Protein AF-A0A4U5UXI8-F1 (afdb_monomer_lite)

pLDDT: mean 92.65, std 11.15, range [29.45, 98.94]

Structure (mmCIF, N/CA/C/O backbone):
data_AF-A0A4U5UXI8-F1
#
_entry.id   AF-A0A4U5UXI8-F1
#
loop_
_atom_site.group_PDB
_atom_site.id
_atom_site.type_symbol
_atom_site.label_atom_id
_atom_site.label_alt_id
_atom_site.label_comp_id
_atom_site.label_asym_id
_atom_site.label_entity_id
_atom_site.label_seq_id
_atom_site.pdbx_PDB_ins_code
_atom_site.Cartn_x
_atom_site.Cartn_y
_atom_site.Cartn_z
_atom_site.occupancy
_atom_site.B_iso_or_equiv
_atom_site.auth_seq_id
_atom_site.auth_comp_id
_atom_site.auth_asym_id
_atom_site.auth_atom_id
_atom_site.pdbx_PDB_model_num
ATOM 1 N N . MET A 1 1 ? 13.004 -11.544 -59.944 1.00 38.38 1 MET A N 1
ATOM 2 C CA . MET A 1 1 ? 14.151 -11.926 -59.095 1.00 38.38 1 MET A CA 1
ATOM 3 C C . MET A 1 1 ? 13.594 -12.346 -57.744 1.00 38.38 1 MET A C 1
ATOM 5 O O . MET A 1 1 ? 12.797 -11.582 -57.214 1.00 38.38 1 MET A O 1
ATOM 9 N N . PRO A 1 2 ? 13.901 -13.540 -57.215 1.00 37.53 2 PRO A N 1
ATOM 10 C CA . PRO A 1 2 ? 13.488 -13.890 -55.864 1.00 37.53 2 PRO A CA 1
ATOM 11 C C . PRO A 1 2 ? 14.391 -13.144 -54.873 1.00 37.53 2 PRO A C 1
ATOM 13 O O . PRO A 1 2 ? 15.606 -13.330 -54.873 1.00 37.53 2 PRO A O 1
ATOM 16 N N . HIS A 1 3 ? 13.809 -12.257 -54.067 1.00 34.78 3 HIS A N 1
ATOM 17 C CA . HIS A 1 3 ? 14.506 -11.616 -52.956 1.00 34.78 3 HIS A CA 1
ATOM 18 C C . HIS A 1 3 ? 14.427 -12.550 -51.747 1.00 34.78 3 HIS A C 1
ATOM 20 O O . HIS A 1 3 ? 13.360 -12.734 -51.170 1.00 34.78 3 HIS A O 1
ATOM 26 N N . LEU A 1 4 ? 15.549 -13.176 -51.396 1.00 29.45 4 LEU A N 1
ATOM 27 C CA . LEU A 1 4 ? 15.685 -13.955 -50.170 1.00 29.45 4 LEU A CA 1
ATOM 28 C C . LEU A 1 4 ? 16.010 -12.971 -49.037 1.00 29.45 4 LEU A C 1
ATOM 30 O O . LEU A 1 4 ? 17.111 -12.426 -48.984 1.00 29.45 4 LEU A O 1
ATOM 34 N N . HIS A 1 5 ? 15.025 -12.677 -48.191 1.00 40.84 5 HIS A N 1
ATOM 35 C CA . HIS A 1 5 ? 15.186 -11.810 -47.026 1.00 40.84 5 HIS A CA 1
ATOM 36 C C . HIS A 1 5 ? 15.567 -12.684 -45.823 1.00 40.84 5 HIS A C 1
ATOM 38 O O . HIS A 1 5 ? 14.735 -13.433 -45.317 1.00 40.84 5 HIS A O 1
ATOM 44 N N . PHE A 1 6 ? 16.832 -12.642 -45.400 1.00 39.03 6 PHE A N 1
ATOM 45 C CA . PHE A 1 6 ? 17.273 -13.257 -44.148 1.00 39.03 6 PHE A CA 1
ATOM 46 C C . PHE A 1 6 ? 17.199 -12.209 -43.033 1.00 39.03 6 PHE A C 1
ATOM 48 O O . PHE A 1 6 ? 18.110 -11.400 -42.883 1.00 39.03 6 PHE A O 1
ATOM 55 N N . GLU A 1 7 ? 16.127 -12.220 -42.243 1.00 55.62 7 GLU A N 1
ATOM 56 C CA . GLU A 1 7 ? 16.156 -11.608 -40.911 1.00 55.62 7 GLU A CA 1
ATOM 57 C C . GLU A 1 7 ? 16.810 -12.608 -39.954 1.00 55.62 7 GLU A C 1
ATOM 59 O O . GLU A 1 7 ? 16.262 -13.680 -39.694 1.00 55.62 7 GLU A O 1
ATOM 64 N N . ILE A 1 8 ? 17.997 -12.284 -39.437 1.00 64.44 8 ILE A N 1
ATOM 65 C CA . ILE A 1 8 ? 18.589 -13.042 -38.330 1.00 64.44 8 ILE A CA 1
ATOM 66 C C . ILE A 1 8 ? 17.807 -12.651 -37.076 1.00 64.44 8 ILE A C 1
ATOM 68 O O . ILE A 1 8 ? 18.062 -11.603 -36.486 1.00 64.44 8 ILE A O 1
ATOM 72 N N . LYS A 1 9 ? 16.823 -13.471 -36.701 1.00 81.69 9 LYS A N 1
ATOM 73 C CA . LYS A 1 9 ? 16.065 -13.283 -35.461 1.00 81.69 9 LYS A CA 1
ATOM 74 C C . LYS A 1 9 ? 16.859 -13.828 -34.284 1.00 81.69 9 LYS A C 1
ATOM 76 O O . LYS A 1 9 ? 17.336 -14.958 -34.312 1.00 81.69 9 LYS A O 1
ATOM 81 N N . ILE A 1 10 ? 17.000 -13.008 -33.254 1.00 86.38 10 ILE A N 1
ATOM 82 C CA . ILE A 1 10 ? 17.727 -13.339 -32.034 1.00 86.38 10 ILE A CA 1
ATOM 83 C C . ILE A 1 10 ? 16.800 -14.126 -31.098 1.00 86.38 10 ILE A C 1
ATOM 85 O O . ILE A 1 10 ? 15.674 -13.708 -30.831 1.00 86.38 10 ILE A O 1
ATOM 89 N N . GLU A 1 11 ? 17.277 -15.263 -30.591 1.00 90.50 11 GLU A N 1
ATOM 90 C CA . GLU A 1 11 ? 16.567 -16.096 -29.603 1.00 90.50 11 GLU A CA 1
ATOM 91 C C . GLU A 1 11 ? 17.138 -15.954 -28.184 1.00 90.50 11 GLU A C 1
ATOM 93 O O . GLU A 1 11 ? 16.454 -16.254 -27.207 1.00 90.50 11 GLU A O 1
ATOM 98 N N . SER A 1 12 ? 18.374 -15.465 -28.049 1.00 88.69 12 SER A N 1
ATOM 99 C CA . SER A 1 12 ? 19.037 -15.246 -26.762 1.00 88.69 12 SER A CA 1
ATOM 100 C C . SER A 1 12 ? 20.004 -14.063 -26.812 1.00 88.69 12 SER A C 1
ATOM 102 O O . SER A 1 12 ? 20.501 -13.684 -27.871 1.00 88.69 12 SER A O 1
ATOM 104 N N . LEU A 1 13 ? 20.264 -13.455 -25.653 1.00 89.62 13 LEU A N 1
ATOM 105 C CA . LEU A 1 13 ? 21.128 -12.279 -25.540 1.00 89.62 13 LEU A CA 1
ATOM 106 C C . LEU A 1 13 ? 22.515 -12.661 -25.004 1.00 89.62 13 LEU A C 1
ATOM 108 O O . LEU A 1 13 ? 22.599 -13.442 -24.054 1.00 89.62 13 LEU A O 1
ATOM 112 N N . PRO A 1 14 ? 23.602 -12.094 -25.559 1.00 90.31 14 PRO A N 1
ATOM 113 C CA . PRO A 1 14 ? 24.953 -12.348 -25.071 1.00 90.31 14 PRO A CA 1
ATOM 114 C C . PRO A 1 14 ? 25.166 -11.744 -23.676 1.00 90.31 14 PRO A C 1
ATOM 116 O O . PRO A 1 14 ? 24.704 -10.641 -23.375 1.00 90.31 14 PRO A O 1
ATOM 119 N N . ASN A 1 15 ? 25.912 -12.447 -22.822 1.00 88.62 15 ASN A N 1
ATOM 120 C CA . ASN A 1 15 ? 26.138 -12.061 -21.424 1.00 88.62 15 ASN A CA 1
ATOM 121 C C . ASN A 1 15 ? 26.896 -10.736 -21.262 1.00 88.62 15 ASN A C 1
ATOM 123 O O . ASN A 1 15 ? 26.785 -10.080 -20.221 1.00 88.62 15 ASN A O 1
ATOM 127 N N . GLU A 1 16 ? 27.676 -10.359 -22.267 1.00 91.94 16 GLU A N 1
ATOM 128 C CA . GLU A 1 16 ? 28.496 -9.154 -22.319 1.00 91.94 16 GLU A CA 1
ATOM 129 C C . GLU A 1 16 ? 27.631 -7.892 -22.430 1.00 91.94 16 GLU A C 1
ATOM 131 O O . GLU A 1 16 ? 28.023 -6.839 -21.930 1.00 91.94 16 GLU A O 1
ATOM 136 N N . LEU A 1 17 ? 26.421 -8.001 -22.998 1.00 91.25 17 LEU A N 1
ATOM 137 C CA . LEU A 1 17 ? 25.471 -6.891 -23.128 1.00 91.25 17 LEU A CA 1
ATOM 138 C C . LEU A 1 17 ? 25.197 -6.215 -21.775 1.00 91.25 17 LEU A C 1
ATOM 140 O O . LEU A 1 17 ? 25.197 -4.990 -21.675 1.00 91.25 17 LEU A O 1
ATOM 144 N N . PHE A 1 18 ? 25.031 -7.005 -20.712 1.00 91.81 18 PHE A N 1
ATOM 145 C CA . PHE A 1 18 ? 24.675 -6.528 -19.367 1.00 91.81 18 PHE A CA 1
ATOM 146 C C . PHE A 1 18 ? 25.816 -5.771 -18.653 1.00 91.81 18 PHE A C 1
ATOM 148 O O . PHE A 1 18 ? 25.616 -5.099 -17.632 1.00 91.81 18 PHE A O 1
ATOM 155 N N . GLN A 1 19 ? 27.025 -5.800 -19.225 1.00 90.25 19 GLN A N 1
ATOM 156 C CA . GLN A 1 19 ? 28.166 -5.007 -18.763 1.00 90.25 19 GLN A CA 1
ATOM 157 C C . GLN A 1 19 ? 28.124 -3.564 -19.298 1.00 90.25 19 GLN A C 1
ATOM 159 O O . GLN A 1 19 ? 28.795 -2.679 -18.760 1.00 90.25 19 GLN A O 1
ATOM 164 N N . CYS A 1 20 ? 27.305 -3.275 -20.316 1.00 90.62 20 CYS A N 1
ATOM 165 C CA . CYS A 1 20 ? 27.221 -1.965 -20.959 1.00 90.62 20 CYS A CA 1
ATOM 166 C C . CYS A 1 20 ? 26.435 -0.930 -20.124 1.00 90.62 20 CYS A C 1
ATOM 168 O O . CYS A 1 20 ? 25.377 -0.461 -20.532 1.00 90.62 20 CYS A O 1
ATOM 170 N N . LYS A 1 21 ? 26.977 -0.467 -18.987 1.00 85.12 21 LYS A N 1
ATOM 171 C CA . LYS A 1 21 ? 26.317 0.527 -18.094 1.00 85.12 21 LYS A CA 1
ATOM 172 C C . LYS A 1 21 ? 26.029 1.895 -18.741 1.00 85.12 21 LYS A C 1
ATOM 174 O O . LYS A 1 21 ? 25.272 2.711 -18.212 1.00 85.12 21 LYS A O 1
ATOM 179 N N . LYS A 1 22 ? 26.657 2.175 -19.887 1.00 89.88 22 LYS A N 1
ATOM 180 C CA . LYS A 1 22 ? 26.431 3.390 -20.686 1.00 89.88 22 LYS A CA 1
ATOM 181 C C . LYS A 1 22 ? 25.305 3.242 -21.713 1.00 89.88 22 LYS A C 1
ATOM 183 O O . LYS A 1 22 ? 24.926 4.247 -22.306 1.00 89.88 22 LYS A O 1
ATOM 188 N N . LEU A 1 23 ? 24.785 2.033 -21.929 1.00 91.88 23 LEU A N 1
ATOM 189 C CA . LEU A 1 23 ? 23.692 1.795 -22.865 1.00 91.88 23 LEU A CA 1
ATOM 190 C C . LEU A 1 23 ? 22.454 2.584 -22.416 1.00 91.88 23 LEU A C 1
ATOM 192 O O . LEU A 1 23 ? 22.100 2.560 -21.239 1.00 91.88 23 LEU A O 1
ATOM 196 N N . ARG A 1 24 ? 21.855 3.340 -23.343 1.00 94.00 24 ARG A N 1
ATOM 197 C CA . ARG A 1 24 ? 20.656 4.169 -23.107 1.00 94.00 24 ARG A CA 1
ATOM 198 C C . ARG A 1 24 ? 19.428 3.634 -23.826 1.00 94.00 24 ARG A C 1
ATOM 200 O O . ARG A 1 24 ? 18.335 3.665 -23.275 1.00 94.00 24 ARG A O 1
ATOM 207 N N . THR A 1 25 ? 19.627 3.094 -25.017 1.00 95.88 25 THR A N 1
ATOM 208 C CA . THR A 1 25 ? 18.554 2.592 -25.866 1.00 95.88 25 THR A CA 1
ATOM 209 C C . THR A 1 25 ? 18.954 1.217 -26.365 1.00 95.88 25 THR A C 1
ATOM 211 O O . THR A 1 25 ? 20.078 1.035 -26.836 1.00 95.88 25 THR A O 1
ATOM 214 N N . LEU A 1 26 ? 18.043 0.258 -26.247 1.00 95.62 26 LEU A N 1
ATOM 215 C CA . LEU A 1 26 ? 18.209 -1.107 -26.725 1.00 95.62 26 LEU A CA 1
ATOM 216 C C . LEU A 1 26 ? 16.951 -1.498 -27.498 1.00 95.62 26 LEU A C 1
ATOM 218 O O . LEU A 1 26 ? 15.860 -1.521 -26.935 1.00 95.62 26 LEU A O 1
ATOM 222 N N . ASN A 1 27 ? 17.102 -1.780 -28.791 1.00 94.94 27 ASN A N 1
ATOM 223 C CA . ASN A 1 27 ? 16.003 -2.245 -29.627 1.00 94.94 27 ASN A CA 1
ATOM 224 C C . ASN A 1 27 ? 16.188 -3.730 -29.933 1.00 94.94 27 ASN A C 1
ATOM 226 O O . ASN A 1 27 ? 17.157 -4.119 -30.582 1.00 94.94 27 ASN A O 1
ATOM 230 N N . LEU A 1 28 ? 15.258 -4.534 -29.434 1.00 94.12 28 LEU A N 1
ATOM 231 C CA . LEU A 1 28 ? 15.167 -5.974 -29.632 1.00 94.12 28 LEU A CA 1
ATOM 232 C C . LEU A 1 28 ? 13.822 -6.353 -30.265 1.00 94.12 28 LEU A C 1
ATOM 234 O O . LEU A 1 28 ? 13.437 -7.520 -30.214 1.00 94.12 28 LEU A O 1
ATOM 238 N N . GLY A 1 29 ? 13.106 -5.404 -30.873 1.00 93.75 29 GLY A N 1
ATOM 239 C CA . GLY A 1 29 ? 11.825 -5.663 -31.519 1.00 93.75 29 GLY A CA 1
ATOM 240 C C . GLY A 1 29 ? 11.935 -6.660 -32.678 1.00 93.75 29 GLY A C 1
ATOM 241 O O . GLY A 1 29 ? 12.982 -6.784 -33.312 1.00 93.75 29 GLY A O 1
ATOM 242 N N . ASN A 1 30 ? 10.839 -7.364 -32.960 1.00 93.88 30 ASN A N 1
ATOM 243 C CA . ASN A 1 30 ? 10.695 -8.337 -34.053 1.00 93.88 30 ASN A CA 1
ATOM 244 C C . ASN A 1 30 ? 11.685 -9.521 -34.015 1.00 93.88 30 ASN A C 1
ATOM 246 O O . ASN A 1 30 ? 12.064 -10.061 -35.058 1.00 93.88 30 ASN A O 1
ATOM 250 N N .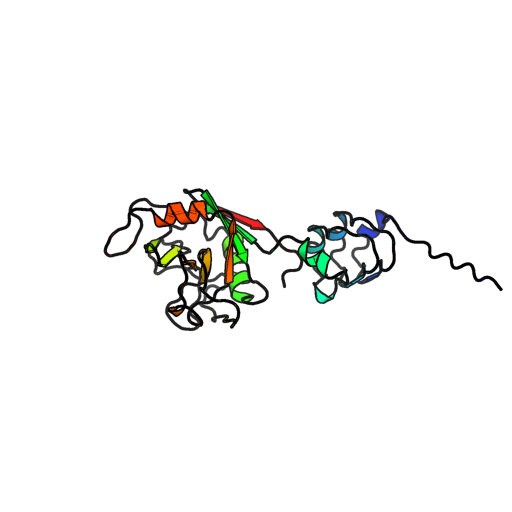 ASN A 1 31 ? 12.079 -9.954 -32.815 1.00 93.75 31 ASN A N 1
ATOM 251 C CA . ASN A 1 31 ? 12.945 -11.116 -32.596 1.00 93.75 31 ASN A CA 1
ATOM 252 C C . ASN A 1 31 ? 12.142 -12.355 -32.138 1.00 93.75 31 ASN A C 1
ATOM 254 O O . ASN A 1 31 ? 10.925 -12.429 -32.304 1.00 93.75 31 ASN A O 1
ATOM 258 N N . CYS A 1 32 ? 12.827 -13.382 -31.630 1.00 94.81 32 CYS A N 1
ATOM 259 C CA . CYS A 1 32 ? 12.227 -14.638 -31.170 1.00 94.81 32 CYS A CA 1
ATOM 260 C C . CYS A 1 32 ? 12.471 -14.885 -29.670 1.00 94.81 32 CYS A C 1
ATOM 262 O O . CYS A 1 32 ? 12.455 -16.035 -29.231 1.00 94.81 32 CYS A O 1
ATOM 264 N N . LEU A 1 33 ? 12.702 -13.831 -28.881 1.00 94.94 33 LEU A N 1
ATOM 265 C CA . LEU A 1 33 ? 12.941 -13.950 -27.441 1.00 94.94 33 LEU A CA 1
ATOM 266 C C . LEU A 1 33 ? 11.686 -14.491 -26.746 1.00 94.94 33 LEU A C 1
ATOM 268 O O . LEU A 1 33 ? 10.601 -13.934 -26.912 1.00 94.94 33 LEU A O 1
ATOM 272 N N . GLN A 1 34 ? 11.847 -15.563 -25.972 1.00 94.56 34 GLN A N 1
ATOM 273 C CA . GLN A 1 34 ? 10.774 -16.168 -25.165 1.00 94.56 34 GLN A CA 1
ATOM 274 C C . GLN A 1 34 ? 10.767 -15.651 -23.723 1.00 94.56 34 GLN A C 1
ATOM 276 O O . GLN A 1 34 ? 9.738 -15.627 -23.056 1.00 94.56 34 GLN A O 1
ATOM 281 N N . SER A 1 35 ? 11.922 -15.203 -23.242 1.00 93.50 35 SER A N 1
ATOM 282 C CA . SER A 1 35 ? 12.081 -14.600 -21.926 1.00 93.50 35 SER A CA 1
ATOM 283 C C . SER A 1 35 ? 13.210 -13.577 -21.946 1.00 93.50 35 SER A C 1
ATOM 285 O O . SER A 1 35 ? 14.036 -13.536 -22.865 1.00 93.50 35 SER A O 1
ATOM 287 N N . LEU A 1 36 ? 13.246 -12.744 -20.909 1.00 92.88 36 LEU A N 1
ATOM 288 C CA . LEU A 1 36 ? 14.372 -11.870 -20.623 1.00 92.88 36 LEU A CA 1
ATOM 289 C C . LEU A 1 36 ? 15.111 -12.403 -19.388 1.00 92.88 36 LEU A C 1
ATOM 291 O O . LEU A 1 36 ? 14.465 -12.739 -18.395 1.00 92.88 36 LEU A O 1
ATOM 295 N N . PRO A 1 37 ? 16.452 -12.483 -19.406 1.00 91.94 37 PRO A N 1
ATOM 296 C CA . PRO A 1 37 ? 17.212 -12.870 -18.225 1.00 91.94 37 PRO A CA 1
ATOM 297 C C . PRO A 1 37 ? 17.095 -11.814 -17.117 1.00 91.94 37 PRO A C 1
ATOM 299 O O . PRO A 1 37 ? 17.080 -10.614 -17.397 1.00 91.94 37 PRO A O 1
ATOM 302 N N . SER A 1 38 ? 17.142 -12.247 -15.853 1.00 88.31 38 SER A N 1
ATOM 303 C CA . SER A 1 38 ? 17.144 -11.366 -14.666 1.00 88.31 38 SER A CA 1
ATOM 304 C C . SER A 1 38 ? 18.260 -10.309 -14.693 1.00 88.31 38 SER A C 1
ATOM 306 O O . SER A 1 38 ? 18.125 -9.216 -14.150 1.00 88.31 38 SER A O 1
ATOM 308 N N . ARG A 1 39 ? 19.352 -10.583 -15.420 1.00 92.88 39 ARG A N 1
ATOM 309 C CA . ARG A 1 39 ? 20.472 -9.655 -15.639 1.00 92.88 39 ARG A CA 1
ATOM 310 C C . ARG A 1 39 ? 20.091 -8.368 -16.374 1.00 92.88 39 ARG A C 1
ATOM 312 O O . ARG A 1 39 ? 20.901 -7.447 -16.403 1.00 92.88 39 ARG A O 1
ATOM 319 N N . PHE A 1 40 ? 18.886 -8.246 -16.934 1.00 90.62 40 PHE A N 1
ATOM 320 C CA . PHE A 1 40 ? 18.412 -6.975 -17.491 1.00 90.62 40 PHE A CA 1
ATOM 321 C C . PHE A 1 40 ? 18.493 -5.825 -16.489 1.00 90.62 40 PHE A C 1
ATOM 323 O O . PHE A 1 40 ? 18.907 -4.733 -16.872 1.00 90.62 40 PHE A O 1
ATOM 330 N N . GLY A 1 41 ? 18.224 -6.095 -15.208 1.00 88.00 41 GLY A N 1
ATOM 331 C CA . GLY A 1 41 ? 18.353 -5.117 -14.129 1.00 88.00 41 GLY A CA 1
ATOM 332 C C . GLY A 1 41 ? 19.745 -4.500 -13.976 1.00 88.00 41 GLY A C 1
ATOM 333 O O . GLY A 1 41 ? 19.912 -3.413 -13.429 1.00 88.00 41 GLY A O 1
ATOM 334 N N . GLU A 1 42 ? 20.775 -5.145 -14.525 1.00 93.94 42 GLU A N 1
ATOM 335 C CA . GLU A 1 42 ? 22.139 -4.631 -14.528 1.00 93.94 42 GLU A CA 1
ATOM 336 C C . GLU A 1 42 ? 22.325 -3.420 -15.464 1.00 93.94 42 GLU A C 1
ATOM 338 O O . GLU A 1 42 ? 23.310 -2.683 -15.317 1.00 93.94 42 GLU A O 1
ATOM 343 N N . LEU A 1 43 ? 21.420 -3.190 -16.421 1.00 93.56 43 LEU A N 1
ATOM 344 C CA . LEU A 1 43 ? 21.459 -2.076 -17.373 1.00 93.56 43 LEU A CA 1
ATOM 345 C C . LEU A 1 43 ? 20.920 -0.781 -16.743 1.00 93.56 43 LEU A C 1
ATOM 347 O O . LEU A 1 43 ? 20.024 -0.129 -17.269 1.00 93.56 43 LEU A O 1
ATOM 351 N N . THR A 1 44 ? 21.515 -0.356 -15.628 1.00 91.25 44 THR A N 1
ATOM 352 C CA . THR A 1 44 ? 21.050 0.774 -14.796 1.00 91.25 44 THR A CA 1
ATOM 353 C C . THR A 1 44 ? 20.967 2.125 -15.513 1.00 91.25 44 THR A C 1
ATOM 355 O O . THR A 1 44 ? 20.344 3.055 -15.007 1.00 91.25 44 THR A O 1
ATOM 358 N N . GLY A 1 45 ? 21.613 2.254 -16.673 1.00 90.50 45 GLY A N 1
ATOM 359 C CA . GLY A 1 45 ? 21.575 3.443 -17.514 1.00 90.50 45 GLY A CA 1
ATOM 360 C C . GLY A 1 45 ? 20.532 3.414 -18.632 1.00 90.50 45 GLY A C 1
ATOM 361 O O . GLY A 1 45 ? 20.397 4.421 -19.322 1.00 90.50 45 GLY A O 1
ATOM 362 N N . LEU A 1 46 ? 19.844 2.291 -18.845 1.00 94.62 46 LEU A N 1
ATOM 363 C CA . LEU A 1 46 ? 18.889 2.118 -19.933 1.00 94.62 46 LEU A CA 1
ATOM 364 C C . LEU A 1 46 ? 17.668 3.008 -19.702 1.00 94.62 46 LEU A C 1
ATOM 366 O O . LEU A 1 46 ? 17.088 2.993 -18.626 1.00 94.62 46 LEU A O 1
ATOM 370 N N . THR A 1 47 ? 17.293 3.783 -20.711 1.00 94.19 47 THR A N 1
ATOM 371 C CA . THR A 1 47 ? 16.126 4.676 -20.706 1.00 94.19 47 THR A CA 1
ATOM 372 C C . THR A 1 47 ? 15.037 4.213 -21.663 1.00 94.19 47 THR A C 1
ATOM 374 O O . THR A 1 47 ? 13.886 4.605 -21.503 1.00 94.19 47 THR A O 1
ATOM 377 N N . GLN A 1 48 ? 15.400 3.428 -22.682 1.00 96.25 48 GLN A N 1
ATOM 378 C CA . GLN A 1 48 ? 14.491 2.944 -23.717 1.00 96.25 48 GLN A CA 1
ATOM 379 C C . GLN A 1 48 ? 14.789 1.483 -24.065 1.00 96.25 48 GLN A C 1
ATOM 381 O O . GLN A 1 48 ? 15.936 1.133 -24.357 1.00 96.25 48 GLN A O 1
ATOM 386 N N . LEU A 1 49 ? 13.751 0.653 -24.066 1.00 95.94 49 LEU A N 1
ATOM 387 C CA . LEU A 1 49 ? 13.798 -0.768 -24.382 1.00 95.94 49 LEU A CA 1
ATOM 388 C C . LEU A 1 49 ? 12.606 -1.132 -25.273 1.00 95.94 49 LEU A C 1
ATOM 390 O O . LEU A 1 49 ? 11.462 -1.011 -24.850 1.00 95.94 49 LEU A O 1
ATOM 394 N N . GLU A 1 50 ? 12.884 -1.581 -26.493 1.00 96.62 50 GLU A N 1
ATOM 395 C CA . GLU A 1 50 ? 11.876 -2.061 -27.447 1.00 96.62 50 GLU A CA 1
ATOM 396 C C . GLU A 1 50 ? 11.936 -3.588 -27.539 1.00 96.62 50 GLU A C 1
ATOM 398 O O . GLU A 1 50 ? 12.996 -4.154 -27.814 1.00 96.62 50 GLU A O 1
ATOM 403 N N . LEU A 1 51 ? 10.806 -4.246 -27.299 1.00 96.25 51 LEU A N 1
ATOM 404 C CA . LEU A 1 51 ? 10.648 -5.701 -27.228 1.00 96.25 51 LEU A CA 1
ATOM 405 C C . LEU A 1 51 ? 9.431 -6.203 -28.015 1.00 96.25 51 LEU A C 1
ATOM 407 O O . LEU A 1 51 ? 9.190 -7.411 -28.047 1.00 96.25 51 LEU A O 1
ATOM 411 N N . ARG A 1 52 ? 8.658 -5.321 -28.652 1.00 95.56 52 ARG A N 1
ATOM 412 C CA . ARG A 1 52 ? 7.453 -5.684 -29.400 1.00 95.56 52 ARG A CA 1
ATOM 413 C C . ARG A 1 52 ? 7.762 -6.664 -30.530 1.00 95.56 52 ARG A C 1
ATOM 415 O O . ARG A 1 52 ? 8.829 -6.607 -31.141 1.00 95.56 52 ARG A O 1
ATOM 422 N N . GLY A 1 53 ? 6.838 -7.577 -30.824 1.00 94.00 53 GLY A N 1
ATOM 423 C CA . GLY A 1 53 ? 7.049 -8.596 -31.857 1.00 94.00 53 GLY A CA 1
ATOM 424 C C . GLY A 1 53 ? 8.032 -9.708 -31.464 1.00 94.00 53 GLY A C 1
ATOM 425 O O . GLY A 1 53 ? 8.602 -10.344 -32.348 1.00 94.00 53 GLY A O 1
ATOM 426 N N . ASN A 1 54 ? 8.245 -9.933 -30.162 1.00 95.31 54 ASN A N 1
ATOM 427 C CA . ASN A 1 54 ? 8.888 -11.136 -29.616 1.00 95.31 54 ASN A CA 1
ATOM 428 C C . ASN A 1 54 ? 7.841 -12.184 -29.191 1.00 95.31 54 ASN A C 1
ATOM 430 O O . ASN A 1 54 ? 6.665 -12.074 -29.527 1.00 95.31 54 ASN A O 1
ATOM 434 N N . ARG A 1 55 ? 8.270 -13.225 -28.467 1.00 94.81 55 ARG A N 1
ATOM 435 C CA . ARG A 1 55 ? 7.426 -14.304 -27.925 1.00 94.81 55 ARG A CA 1
ATOM 436 C C . ARG A 1 55 ? 7.482 -14.345 -26.395 1.00 94.81 55 ARG A C 1
ATOM 438 O O . ARG A 1 55 ? 7.461 -15.423 -25.813 1.00 94.81 55 ARG A O 1
ATOM 445 N N . LEU A 1 56 ? 7.645 -13.181 -25.766 1.00 95.62 56 LEU A N 1
ATOM 446 C CA . LEU A 1 56 ? 7.718 -13.072 -24.313 1.00 95.62 56 LEU A CA 1
ATOM 447 C C . LEU A 1 56 ? 6.373 -13.471 -23.706 1.00 95.62 56 LEU A C 1
ATOM 449 O O . LEU A 1 56 ? 5.339 -12.996 -24.164 1.00 95.62 56 LEU A O 1
ATOM 453 N N . GLU A 1 57 ? 6.400 -14.309 -2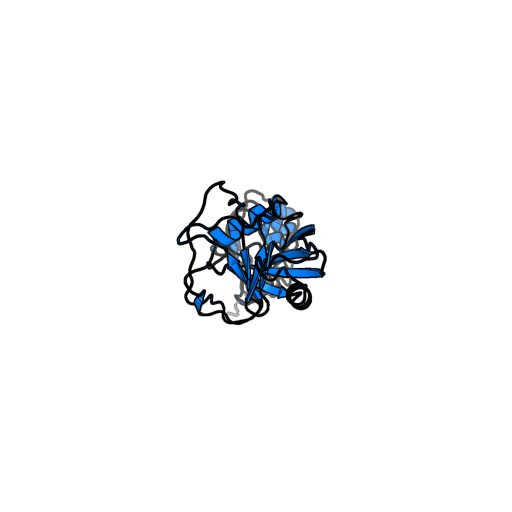2.675 1.00 92.25 57 GLU A N 1
ATOM 454 C CA . GLU A 1 57 ? 5.207 -14.639 -21.881 1.00 92.25 57 GLU A CA 1
ATOM 455 C C . GLU A 1 57 ? 5.077 -13.746 -20.642 1.00 92.25 57 GLU A C 1
ATOM 457 O O . GLU A 1 57 ? 3.975 -13.528 -20.147 1.00 92.25 57 GLU A O 1
ATOM 462 N N . CYS A 1 58 ? 6.196 -13.219 -20.137 1.00 90.88 58 CYS A N 1
ATOM 463 C CA . CYS A 1 58 ? 6.230 -12.327 -18.985 1.00 90.88 58 CYS A CA 1
ATOM 464 C C . CYS A 1 58 ? 7.411 -11.351 -19.030 1.00 90.88 58 CYS A C 1
ATOM 466 O O . CYS A 1 58 ? 8.400 -11.552 -19.745 1.00 90.88 58 CYS A O 1
ATOM 468 N N . LEU A 1 59 ? 7.303 -10.291 -18.230 1.00 91.12 59 LEU A N 1
ATOM 469 C CA . LEU A 1 59 ? 8.395 -9.369 -17.939 1.00 91.12 59 LEU A CA 1
ATOM 470 C C . LEU A 1 59 ? 9.060 -9.748 -16.610 1.00 91.12 59 LEU A C 1
ATOM 472 O O . LEU A 1 59 ? 8.357 -9.917 -15.612 1.00 91.12 59 LEU A O 1
ATOM 476 N N . PRO A 1 60 ? 10.400 -9.850 -16.553 1.00 89.69 60 PRO A N 1
ATOM 477 C CA . PRO A 1 60 ? 11.086 -10.083 -15.290 1.00 89.69 60 PRO A CA 1
ATOM 478 C C . PRO A 1 60 ? 11.011 -8.833 -14.404 1.00 89.69 60 PRO A C 1
ATOM 480 O O . PRO A 1 60 ? 11.183 -7.706 -14.880 1.00 89.69 60 PRO A O 1
ATOM 483 N N . VAL A 1 61 ? 10.798 -9.032 -13.103 1.00 85.12 61 VAL A N 1
ATOM 484 C CA . VAL A 1 61 ? 10.711 -7.947 -12.107 1.00 85.12 61 VAL A CA 1
ATOM 485 C C . VAL A 1 61 ? 12.006 -7.141 -12.004 1.00 85.12 61 VAL A C 1
ATOM 487 O O . VAL A 1 61 ? 11.979 -5.948 -11.711 1.00 85.12 61 VAL A O 1
ATOM 490 N N . GLU A 1 62 ? 13.140 -7.758 -12.339 1.00 90.50 62 GLU A N 1
ATOM 491 C CA . GLU A 1 62 ? 14.464 -7.140 -12.354 1.00 90.50 62 GLU A CA 1
ATOM 492 C C . GLU A 1 62 ? 14.580 -5.990 -13.356 1.00 90.50 62 GLU A C 1
ATOM 494 O O . GLU A 1 62 ? 15.502 -5.184 -13.255 1.00 90.50 62 GLU A O 1
ATOM 499 N N . LEU A 1 63 ? 13.637 -5.845 -14.291 1.00 90.19 63 LEU A N 1
ATOM 500 C CA . LEU A 1 63 ? 13.548 -4.640 -15.110 1.00 90.19 63 LEU A CA 1
ATOM 501 C C . LEU A 1 63 ? 13.411 -3.355 -14.267 1.00 90.19 63 LEU A C 1
ATOM 503 O O . LEU A 1 63 ? 13.846 -2.306 -14.733 1.00 90.19 63 LEU A O 1
ATOM 507 N N . GLY A 1 64 ? 12.920 -3.422 -13.024 1.00 83.75 64 GLY A N 1
ATOM 508 C CA . GLY A 1 64 ? 12.889 -2.272 -12.098 1.00 83.75 64 GLY A CA 1
ATOM 509 C C . GLY A 1 64 ? 14.239 -1.800 -11.612 1.00 83.75 64 GLY A C 1
ATOM 510 O O . GLY A 1 64 ? 14.406 -0.634 -11.261 1.00 83.75 64 GLY A O 1
ATOM 511 N N . GLU A 1 65 ? 15.239 -2.673 -11.648 1.00 88.12 65 GLU A N 1
ATOM 512 C CA . GLU A 1 65 ? 16.604 -2.298 -11.294 1.00 88.12 65 GLU A CA 1
ATOM 513 C C . GLU A 1 65 ? 17.250 -1.432 -12.393 1.00 88.12 65 GLU A C 1
ATOM 515 O O . GLU A 1 65 ? 18.255 -0.748 -12.157 1.00 88.12 65 GLU A O 1
ATOM 520 N N . CYS A 1 66 ? 16.632 -1.356 -13.583 1.00 90.31 66 CYS A N 1
ATOM 521 C CA . CYS A 1 66 ? 16.950 -0.356 -14.600 1.00 90.31 66 CYS A CA 1
ATOM 522 C C . CYS A 1 66 ? 16.463 1.028 -14.147 1.00 90.31 66 CYS A C 1
ATOM 524 O O . CYS A 1 66 ? 15.476 1.549 -14.649 1.00 90.31 66 CYS A O 1
ATOM 526 N N . ARG A 1 67 ? 17.194 1.668 -13.227 1.00 84.50 67 ARG A N 1
ATOM 527 C CA . ARG A 1 67 ? 16.802 2.926 -12.550 1.00 84.50 67 ARG A CA 1
ATOM 528 C C . ARG A 1 67 ? 16.402 4.096 -13.457 1.00 84.50 67 ARG A C 1
ATOM 530 O O . ARG A 1 67 ? 15.835 5.070 -12.971 1.00 84.50 67 ARG A O 1
ATOM 537 N N . GLN A 1 68 ? 16.779 4.064 -14.733 1.00 90.44 68 GLN A N 1
ATOM 538 C CA . GLN A 1 68 ? 16.471 5.111 -15.712 1.00 90.44 68 GLN A CA 1
ATOM 539 C C . GLN A 1 68 ? 15.366 4.703 -16.701 1.00 90.44 68 GLN A C 1
ATOM 541 O O . GLN A 1 68 ? 14.900 5.548 -17.470 1.00 90.44 68 GLN A O 1
ATOM 546 N N . LEU A 1 69 ? 14.935 3.439 -16.685 1.00 92.25 69 LEU A N 1
ATOM 547 C CA . LEU A 1 69 ? 13.897 2.908 -17.555 1.00 92.25 69 LEU A CA 1
ATOM 548 C C . LEU A 1 69 ? 12.549 3.148 -16.884 1.00 92.25 69 LEU A C 1
ATOM 550 O O . LEU A 1 69 ? 12.252 2.597 -15.832 1.00 92.25 69 LEU A O 1
ATOM 554 N N . LYS A 1 70 ? 11.731 3.991 -17.506 1.00 90.00 70 LYS A N 1
ATOM 555 C CA . LYS A 1 70 ? 10.354 4.251 -17.073 1.00 90.00 70 LYS A CA 1
ATOM 556 C C . LYS A 1 70 ? 9.384 3.443 -17.925 1.00 90.00 70 LYS A C 1
ATOM 558 O O . LYS A 1 70 ? 9.754 3.025 -19.022 1.00 90.00 70 LYS A O 1
ATOM 563 N N . ARG A 1 71 ? 8.122 3.327 -17.493 1.00 88.62 71 ARG A N 1
ATOM 564 C CA . ARG A 1 71 ? 7.046 2.710 -18.293 1.00 88.62 71 ARG A CA 1
ATOM 565 C C . ARG A 1 71 ? 6.991 3.276 -19.716 1.00 88.62 71 ARG A C 1
ATOM 567 O O . ARG A 1 71 ? 6.912 2.523 -20.675 1.00 88.62 71 ARG A O 1
ATOM 574 N N . THR A 1 72 ? 7.123 4.596 -19.864 1.00 90.44 72 THR A N 1
ATOM 575 C CA . THR A 1 72 ? 7.128 5.285 -21.170 1.00 90.44 72 THR A CA 1
ATOM 576 C C . THR A 1 72 ? 8.315 4.932 -22.070 1.00 90.44 72 THR A C 1
ATOM 578 O O . THR A 1 72 ? 8.264 5.184 -23.271 1.00 90.44 72 THR A O 1
ATOM 581 N N . GLY A 1 73 ? 9.388 4.383 -21.502 1.00 92.56 73 GLY A N 1
ATOM 582 C CA . GLY A 1 73 ? 10.560 3.905 -22.226 1.00 92.56 73 GLY A CA 1
ATOM 583 C C . GLY A 1 73 ? 10.527 2.409 -22.537 1.00 92.56 73 GLY A C 1
ATOM 584 O O . GLY A 1 73 ? 11.391 1.952 -23.278 1.00 92.56 73 GLY A O 1
ATOM 585 N N . LEU A 1 74 ? 9.573 1.647 -21.995 1.00 94.62 74 LEU A N 1
ATOM 586 C CA . LEU A 1 74 ? 9.438 0.212 -22.230 1.00 94.62 74 LEU A CA 1
ATOM 587 C C . LEU A 1 74 ? 8.325 -0.050 -23.250 1.00 94.62 74 LEU A C 1
ATOM 589 O O . LEU A 1 74 ? 7.145 0.117 -22.948 1.00 94.62 74 LEU A O 1
ATOM 593 N N . VAL A 1 75 ? 8.703 -0.477 -24.452 1.00 95.31 75 VAL A N 1
ATOM 594 C CA . VAL A 1 75 ? 7.766 -0.817 -25.528 1.00 95.31 75 VAL A CA 1
ATOM 595 C C . VAL A 1 75 ? 7.653 -2.336 -25.629 1.00 95.31 75 VAL A C 1
ATOM 597 O O . VAL A 1 75 ? 8.607 -3.026 -25.982 1.00 95.31 75 VAL A O 1
ATOM 600 N N . VAL A 1 76 ? 6.483 -2.853 -25.266 1.00 95.06 76 VAL A N 1
ATOM 601 C CA . VAL A 1 76 ? 6.121 -4.278 -25.195 1.00 95.06 76 VAL A CA 1
ATOM 602 C C . VAL A 1 76 ? 4.674 -4.445 -25.675 1.00 95.06 76 VAL A C 1
ATOM 604 O O . VAL A 1 76 ? 3.970 -3.449 -25.858 1.00 95.06 76 VAL A O 1
ATOM 607 N N . GLU A 1 77 ? 4.212 -5.681 -25.871 1.00 94.50 77 GLU A N 1
ATOM 608 C CA . GLU A 1 77 ? 2.770 -5.932 -26.006 1.00 94.50 77 GLU A CA 1
ATOM 609 C C . GLU A 1 77 ? 2.047 -5.538 -24.699 1.00 94.50 77 GLU A C 1
ATOM 611 O O . GLU A 1 77 ? 2.593 -5.707 -23.607 1.00 94.50 77 GLU A O 1
ATOM 616 N N . GLU A 1 78 ? 0.850 -4.946 -24.792 1.00 85.38 78 GLU A N 1
ATOM 617 C CA . GLU A 1 78 ? 0.183 -4.305 -23.641 1.00 85.38 78 GLU A CA 1
ATOM 618 C C . GLU A 1 78 ? -0.128 -5.271 -22.490 1.00 85.38 78 GLU A C 1
ATOM 620 O O . GLU A 1 78 ? -0.057 -4.895 -21.318 1.00 85.38 78 GLU A O 1
ATOM 625 N N . ASP A 1 79 ? -0.452 -6.518 -22.817 1.00 88.38 79 ASP A N 1
ATOM 626 C CA . ASP A 1 79 ? -0.778 -7.573 -21.863 1.00 88.38 79 ASP A CA 1
ATOM 627 C C . ASP A 1 79 ? 0.414 -7.975 -20.988 1.00 88.38 79 ASP A C 1
ATOM 629 O O . ASP A 1 79 ? 0.220 -8.371 -19.838 1.00 88.38 79 ASP A O 1
ATOM 633 N N . LEU A 1 80 ? 1.645 -7.782 -21.468 1.00 89.25 80 LEU A N 1
ATOM 634 C CA . LEU A 1 80 ? 2.854 -8.087 -20.706 1.00 89.25 80 LEU A CA 1
ATOM 635 C C . LEU A 1 80 ? 3.021 -7.207 -19.466 1.00 89.25 80 LEU A C 1
ATOM 637 O O . LEU A 1 80 ? 3.611 -7.658 -18.484 1.00 89.25 80 LEU A O 1
ATOM 641 N N . PHE A 1 81 ? 2.449 -6.001 -19.431 1.00 84.81 81 PHE A N 1
ATOM 642 C CA . PHE A 1 81 ? 2.441 -5.202 -18.201 1.00 84.81 81 PHE A CA 1
ATOM 643 C C . PHE A 1 81 ? 1.616 -5.843 -17.079 1.00 84.81 81 PHE A C 1
ATOM 645 O O . PHE A 1 81 ? 1.925 -5.618 -15.913 1.00 84.81 81 PHE A O 1
ATOM 652 N N . ASN A 1 82 ? 0.626 -6.676 -17.411 1.00 81.31 82 ASN A N 1
ATOM 653 C CA . ASN A 1 82 ? -0.181 -7.394 -16.419 1.00 81.31 82 ASN A CA 1
ATOM 654 C C . ASN A 1 82 ? 0.572 -8.580 -15.796 1.00 81.31 82 ASN A C 1
ATOM 656 O O . ASN A 1 82 ? 0.098 -9.169 -14.829 1.00 81.31 82 ASN A O 1
ATOM 660 N N . THR A 1 83 ? 1.725 -8.950 -16.360 1.00 82.19 83 THR A N 1
ATOM 661 C CA . THR A 1 83 ? 2.580 -10.030 -15.838 1.00 82.19 83 THR A CA 1
ATOM 662 C C . THR A 1 83 ? 3.508 -9.547 -14.730 1.00 82.19 83 THR A C 1
ATOM 664 O O . THR A 1 83 ? 4.032 -10.354 -13.963 1.00 82.19 83 THR A O 1
ATOM 667 N N . LEU A 1 84 ? 3.697 -8.230 -14.629 1.00 79.81 84 LEU A N 1
ATOM 668 C CA . LEU A 1 84 ? 4.408 -7.625 -13.518 1.00 79.81 84 LEU A CA 1
ATOM 669 C C . LEU A 1 84 ? 3.531 -7.701 -12.266 1.00 79.81 84 LEU A C 1
ATOM 671 O O . LEU A 1 84 ? 2.312 -7.531 -12.359 1.00 79.81 84 LEU A O 1
ATOM 675 N N . PRO A 1 85 ? 4.125 -7.921 -11.085 1.00 71.94 85 PRO A N 1
ATOM 676 C CA . PRO A 1 85 ? 3.378 -7.828 -9.841 1.00 71.94 85 PRO A CA 1
ATOM 677 C C . PRO A 1 85 ? 2.749 -6.437 -9.739 1.00 71.94 85 PRO A C 1
ATOM 679 O O . PRO A 1 85 ? 3.342 -5.455 -10.166 1.00 71.94 85 PRO A O 1
ATOM 682 N N . THR A 1 86 ? 1.551 -6.327 -9.180 1.00 75.19 86 THR A N 1
ATOM 683 C CA . THR A 1 86 ? 0.995 -5.035 -8.754 1.00 75.19 86 THR A CA 1
ATOM 684 C C . THR A 1 86 ? 1.855 -4.445 -7.636 1.00 75.19 86 THR A C 1
ATOM 686 O O . THR A 1 86 ? 2.358 -5.217 -6.816 1.00 75.19 86 THR A O 1
ATOM 689 N N . GLU A 1 87 ? 1.960 -3.113 -7.540 1.00 87.94 87 GLU A N 1
ATOM 690 C CA . GLU A 1 87 ? 2.490 -2.488 -6.318 1.00 87.94 87 GLU A CA 1
ATOM 691 C C . GLU A 1 87 ? 1.603 -2.900 -5.160 1.00 87.94 87 GLU A C 1
ATOM 693 O O . GLU A 1 87 ? 0.413 -2.577 -5.120 1.00 87.94 87 GLU A O 1
ATOM 698 N N . ALA A 1 88 ? 2.165 -3.679 -4.249 1.00 92.81 88 ALA A N 1
ATOM 699 C CA . ALA A 1 88 ? 1.408 -4.255 -3.168 1.00 92.81 88 ALA A CA 1
ATOM 700 C C . ALA A 1 88 ? 2.223 -4.317 -1.888 1.00 92.81 88 ALA A C 1
ATOM 702 O O . ALA A 1 88 ? 3.450 -4.340 -1.872 1.00 92.81 88 ALA A O 1
ATOM 703 N N . VAL A 1 89 ? 1.506 -4.384 -0.779 1.00 96.12 89 VAL A N 1
ATOM 704 C CA . VAL A 1 89 ? 2.078 -4.469 0.557 1.00 96.12 89 VAL A CA 1
ATOM 705 C C . VAL A 1 89 ? 1.361 -5.568 1.317 1.00 96.12 89 VAL A C 1
ATOM 707 O O . VAL A 1 89 ? 0.134 -5.596 1.336 1.00 96.12 89 VAL A O 1
ATOM 710 N N . THR A 1 90 ? 2.107 -6.457 1.966 1.00 98.12 90 THR A N 1
ATOM 711 C CA . THR A 1 90 ? 1.546 -7.374 2.962 1.00 98.12 90 THR A CA 1
ATOM 712 C C . THR A 1 90 ? 1.798 -6.817 4.353 1.00 98.12 90 THR A C 1
ATOM 714 O O . THR A 1 90 ? 2.946 -6.635 4.753 1.00 98.12 90 THR A O 1
ATOM 717 N N . LEU A 1 91 ? 0.724 -6.560 5.096 1.00 98.62 91 LEU A N 1
ATOM 718 C CA . LEU A 1 91 ? 0.782 -6.303 6.529 1.00 98.62 91 LEU A CA 1
ATOM 719 C C . LEU A 1 91 ? 0.704 -7.640 7.263 1.00 98.62 91 LEU A C 1
ATOM 721 O O . LEU A 1 91 ? -0.297 -8.346 7.134 1.00 98.62 91 LEU A O 1
ATOM 725 N N . HIS A 1 92 ? 1.714 -7.958 8.064 1.00 98.69 92 HIS A N 1
ATOM 726 C CA . HIS A 1 92 ? 1.695 -9.145 8.909 1.00 98.69 92 HIS A CA 1
ATOM 727 C C . HIS A 1 92 ? 1.120 -8.765 10.268 1.00 98.69 92 HIS A C 1
ATOM 729 O O . HIS A 1 92 ? 1.740 -8.013 11.017 1.00 98.69 92 HIS A O 1
ATOM 735 N N . THR A 1 93 ? -0.071 -9.249 10.614 1.00 98.69 93 THR A N 1
ATOM 736 C CA . THR A 1 93 ? -0.756 -8.869 11.862 1.00 98.69 93 THR A CA 1
ATOM 737 C C . THR A 1 93 ? -0.772 -10.011 12.876 1.00 98.69 93 THR A C 1
ATOM 739 O O . THR A 1 93 ? -0.400 -11.148 12.570 1.00 98.69 93 THR A O 1
ATOM 742 N N . ASP A 1 94 ? -1.203 -9.733 14.105 1.00 98.62 94 ASP A N 1
ATOM 743 C CA . ASP A 1 94 ? -1.412 -10.791 15.106 1.00 98.62 94 ASP A CA 1
ATOM 744 C C . ASP A 1 94 ? -2.532 -11.775 14.717 1.00 98.62 94 ASP A C 1
ATOM 746 O O . ASP A 1 94 ? -2.551 -12.894 15.223 1.00 98.62 94 ASP A O 1
ATOM 750 N N . LEU A 1 95 ? -3.444 -11.385 13.817 1.00 98.25 95 LEU A N 1
ATOM 751 C CA . LEU A 1 95 ? -4.587 -12.202 13.385 1.00 98.25 95 LEU A CA 1
ATOM 752 C C . LEU A 1 95 ? -4.394 -12.867 12.016 1.00 98.25 95 LEU A C 1
ATOM 754 O O . LEU A 1 95 ? -5.273 -13.600 11.575 1.00 98.25 95 LEU A O 1
ATOM 758 N N . GLY A 1 96 ? -3.265 -12.621 11.351 1.00 98.44 96 GLY A N 1
ATOM 759 C CA . GLY A 1 96 ? -2.996 -13.097 9.996 1.00 98.44 96 GLY A CA 1
ATOM 760 C C . GLY A 1 96 ? -2.459 -11.998 9.087 1.00 98.44 96 GLY A C 1
ATOM 761 O O . GLY A 1 96 ? -2.204 -10.870 9.522 1.00 98.44 96 GLY A O 1
ATOM 762 N N . ASP A 1 97 ? -2.281 -12.334 7.818 1.00 98.69 97 ASP A N 1
ATOM 763 C CA . ASP A 1 97 ? -1.742 -11.419 6.819 1.00 98.69 97 ASP A CA 1
ATOM 764 C C . ASP A 1 97 ? -2.870 -10.674 6.095 1.00 98.69 97 ASP A C 1
ATOM 766 O O . ASP A 1 97 ? -3.975 -11.195 5.932 1.00 98.69 97 ASP A O 1
ATOM 770 N N . ILE A 1 98 ? -2.598 -9.438 5.671 1.00 98.62 98 ILE A N 1
ATOM 771 C CA . ILE A 1 98 ? -3.471 -8.648 4.793 1.00 98.62 98 ILE A CA 1
ATOM 772 C C . ILE A 1 98 ? -2.619 -8.118 3.648 1.00 98.62 98 ILE A C 1
ATOM 774 O O . ILE A 1 98 ? -1.730 -7.293 3.874 1.00 98.62 98 ILE A O 1
ATOM 778 N N . LYS A 1 99 ? -2.899 -8.552 2.418 1.00 97.81 99 LYS A N 1
ATOM 779 C CA . LYS A 1 99 ? -2.226 -8.047 1.219 1.00 97.81 99 LYS A CA 1
ATOM 780 C C . LYS A 1 99 ? -3.063 -6.968 0.551 1.00 97.81 99 LYS A C 1
ATOM 782 O O . LYS A 1 99 ? -4.237 -7.173 0.247 1.00 97.81 99 LYS A O 1
ATOM 787 N N . ILE A 1 100 ? -2.440 -5.827 0.296 1.00 97.94 100 ILE A N 1
ATOM 788 C CA . ILE A 1 100 ? -3.058 -4.613 -0.228 1.00 97.94 100 ILE A CA 1
ATOM 789 C C . ILE A 1 100 ? -2.421 -4.298 -1.574 1.00 97.94 100 ILE A C 1
ATOM 791 O O . ILE A 1 100 ? -1.211 -4.124 -1.631 1.00 97.94 100 ILE A O 1
ATOM 795 N N . GLU A 1 101 ? -3.220 -4.188 -2.627 1.00 94.50 101 GLU A N 1
ATOM 796 C CA . GLU A 1 101 ? -2.827 -3.529 -3.874 1.00 94.50 101 GLU A CA 1
ATOM 797 C C . GLU A 1 101 ? -2.921 -2.010 -3.699 1.00 94.50 101 GLU A C 1
ATOM 799 O O . GLU A 1 101 ? -3.901 -1.509 -3.138 1.00 94.50 101 GLU A O 1
ATOM 804 N N . LEU A 1 102 ? -1.916 -1.284 -4.185 1.00 95.38 102 LEU A N 1
ATOM 805 C CA . LEU A 1 102 ? -1.826 0.170 -4.124 1.00 95.38 102 LEU A CA 1
ATOM 806 C C . LEU A 1 102 ? -2.132 0.804 -5.483 1.00 95.38 102 LEU A C 1
ATOM 808 O O . LEU A 1 102 ? -1.637 0.383 -6.526 1.00 95.38 102 LEU A O 1
ATOM 812 N N . PHE A 1 103 ? -2.917 1.877 -5.471 1.00 93.62 103 PHE A N 1
ATOM 813 C CA . PHE A 1 103 ? -3.340 2.596 -6.672 1.00 93.62 103 PHE A CA 1
ATOM 814 C C . PHE A 1 103 ? -2.413 3.778 -6.978 1.00 93.62 103 PHE A C 1
ATOM 816 O O . PHE A 1 103 ? -2.863 4.925 -7.058 1.00 93.62 103 PHE A O 1
ATOM 823 N N . CYS A 1 104 ? -1.118 3.498 -7.164 1.00 89.44 104 CYS A N 1
ATOM 824 C CA . CYS A 1 104 ? -0.060 4.505 -7.317 1.00 89.44 104 CYS A CA 1
ATOM 825 C C . CYS A 1 104 ? -0.306 5.501 -8.462 1.00 89.44 104 CYS A C 1
ATOM 827 O O . CYS A 1 104 ? 0.030 6.670 -8.328 1.00 89.44 104 CYS A O 1
ATOM 829 N N . GLU A 1 105 ? -0.955 5.093 -9.556 1.00 85.19 105 GLU A N 1
ATOM 830 C CA . GLU A 1 105 ? -1.285 6.009 -10.663 1.00 85.19 105 GLU A CA 1
ATOM 831 C C . GLU A 1 105 ? -2.353 7.052 -10.294 1.00 85.19 105 GLU A C 1
ATOM 833 O O . GLU A 1 105 ? -2.404 8.137 -10.871 1.00 85.19 105 GLU A O 1
ATOM 838 N N . ARG A 1 106 ? -3.247 6.721 -9.355 1.00 88.69 106 ARG A N 1
ATOM 839 C CA . ARG A 1 106 ? -4.417 7.544 -9.006 1.00 88.69 106 ARG A CA 1
ATOM 840 C C . ARG A 1 106 ? -4.236 8.323 -7.707 1.00 88.69 106 ARG A C 1
ATOM 842 O O . ARG A 1 106 ? -4.838 9.382 -7.571 1.00 88.69 106 ARG A O 1
ATOM 849 N N . ALA A 1 107 ? -3.441 7.796 -6.778 1.00 95.00 107 ALA A N 1
ATOM 850 C CA . ALA A 1 107 ? -3.088 8.437 -5.513 1.00 95.00 107 ALA A CA 1
ATOM 851 C C . ALA A 1 107 ? -1.561 8.378 -5.283 1.00 95.00 107 ALA A C 1
ATOM 853 O O . ALA A 1 107 ? -1.106 7.722 -4.336 1.00 95.00 107 ALA A O 1
ATOM 854 N N . PRO A 1 108 ? -0.753 8.983 -6.179 1.00 91.81 108 PRO A N 1
ATOM 855 C CA . PRO A 1 108 ? 0.700 8.830 -6.182 1.00 91.81 108 PRO A CA 1
ATOM 856 C C . PRO A 1 108 ? 1.361 9.299 -4.888 1.00 91.81 108 PRO A C 1
ATOM 858 O O . PRO A 1 108 ? 2.174 8.563 -4.330 1.00 91.81 108 PRO A O 1
ATOM 861 N N . ARG A 1 109 ? 0.997 10.475 -4.355 1.00 95.56 109 ARG A N 1
ATOM 862 C CA . ARG A 1 109 ? 1.603 10.978 -3.110 1.00 95.56 109 ARG A CA 1
ATOM 863 C C . ARG A 1 109 ? 1.196 10.121 -1.919 1.00 95.56 109 ARG A C 1
ATOM 865 O O . ARG A 1 109 ? 2.009 9.852 -1.039 1.00 95.56 109 ARG A O 1
ATOM 872 N N . THR A 1 110 ? -0.048 9.665 -1.880 1.00 98.31 110 THR A N 1
ATOM 873 C CA . THR A 1 110 ? -0.539 8.809 -0.799 1.00 98.31 110 THR A CA 1
ATOM 874 C C . THR A 1 110 ? 0.173 7.463 -0.796 1.00 98.31 110 THR A C 1
ATOM 876 O O . THR A 1 110 ? 0.610 7.013 0.265 1.00 98.31 110 THR A O 1
ATOM 879 N N . CYS A 1 111 ? 0.346 6.849 -1.969 1.00 96.38 111 CYS A N 1
ATOM 880 C CA . CYS A 1 111 ? 1.066 5.587 -2.104 1.00 96.38 111 CYS A CA 1
ATOM 881 C C . CYS A 1 111 ? 2.560 5.752 -1.795 1.00 96.38 111 CYS A C 1
ATOM 883 O O . CYS A 1 111 ? 3.096 4.942 -1.046 1.00 96.38 111 CYS A O 1
ATOM 885 N N . GLU A 1 112 ? 3.210 6.823 -2.269 1.00 94.31 112 GLU A N 1
ATOM 886 C CA . GLU A 1 112 ? 4.605 7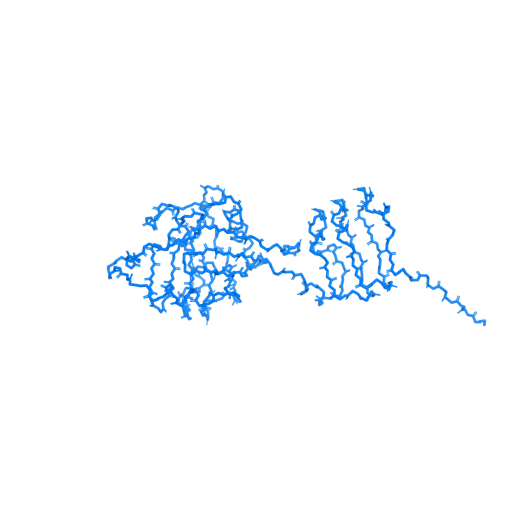.150 -1.924 1.00 94.31 112 GLU A CA 1
ATOM 887 C C . GLU A 1 112 ? 4.783 7.265 -0.405 1.00 94.31 112 GLU A C 1
ATOM 889 O O . GLU A 1 112 ? 5.672 6.642 0.177 1.00 94.31 112 GLU A O 1
ATOM 894 N N . ASN A 1 113 ? 3.899 8.015 0.257 1.00 98.19 113 ASN A N 1
ATOM 895 C CA . ASN A 1 113 ? 3.907 8.150 1.707 1.00 98.19 113 ASN A CA 1
ATOM 896 C C . ASN A 1 113 ? 3.736 6.796 2.405 1.00 98.19 113 ASN A C 1
ATOM 898 O O . ASN A 1 113 ? 4.503 6.477 3.312 1.00 98.19 113 ASN A O 1
ATOM 902 N N . PHE A 1 114 ? 2.745 6.004 1.992 1.00 98.44 114 PHE A N 1
ATOM 903 C CA . PHE A 1 114 ? 2.467 4.706 2.599 1.00 98.44 114 PHE A CA 1
ATOM 904 C C . PHE A 1 114 ? 3.653 3.747 2.444 1.00 98.44 114 PHE A C 1
ATOM 906 O O . PHE A 1 114 ? 4.139 3.217 3.442 1.00 98.44 114 PHE A O 1
ATOM 913 N N . LEU A 1 115 ? 4.183 3.601 1.227 1.00 95.88 115 LEU A N 1
ATOM 914 C CA . LEU A 1 115 ? 5.337 2.753 0.923 1.00 95.88 115 LEU A CA 1
ATOM 915 C C . LEU A 1 115 ? 6.584 3.175 1.704 1.00 95.88 115 LEU A C 1
ATOM 917 O O . LEU A 1 115 ? 7.263 2.323 2.275 1.00 95.88 115 LEU A O 1
ATOM 921 N N . ALA A 1 116 ? 6.874 4.476 1.793 1.00 94.25 116 ALA A N 1
ATOM 922 C CA . ALA A 1 116 ? 8.036 4.963 2.534 1.00 94.25 116 ALA A CA 1
ATOM 923 C C . ALA A 1 116 ? 7.908 4.740 4.055 1.00 94.25 116 ALA A C 1
ATOM 925 O O . ALA A 1 116 ? 8.885 4.390 4.728 1.00 94.25 116 ALA A O 1
ATOM 926 N N . LEU A 1 117 ? 6.703 4.889 4.616 1.00 98.06 117 LEU A N 1
ATOM 927 C CA . LEU A 1 117 ? 6.435 4.563 6.021 1.00 98.06 117 LEU A CA 1
ATOM 928 C C . LEU A 1 117 ? 6.546 3.050 6.276 1.00 98.06 117 LEU A C 1
ATOM 930 O O . LEU A 1 117 ? 7.165 2.642 7.258 1.00 98.06 117 LEU A O 1
ATOM 934 N N . CYS A 1 118 ? 6.042 2.210 5.371 1.00 97.38 118 CYS A N 1
ATOM 935 C CA . CYS A 1 118 ? 6.246 0.762 5.424 1.00 97.38 118 CYS A CA 1
ATOM 936 C C . CYS A 1 118 ? 7.740 0.394 5.384 1.00 97.38 118 CYS A C 1
ATOM 938 O O . CYS A 1 118 ? 8.211 -0.325 6.262 1.00 97.38 118 CYS A O 1
ATOM 940 N N . ALA A 1 119 ? 8.502 0.941 4.429 1.00 92.75 119 ALA A N 1
ATOM 941 C CA . ALA A 1 119 ? 9.930 0.660 4.251 1.00 92.75 119 ALA A CA 1
ATOM 942 C C . ALA A 1 119 ? 10.790 1.057 5.464 1.00 92.75 119 ALA A C 1
ATOM 944 O O . ALA A 1 119 ? 11.808 0.427 5.740 1.00 92.75 119 ALA A O 1
ATOM 945 N N . SER A 1 120 ? 10.385 2.095 6.200 1.00 95.25 120 SER A N 1
ATOM 946 C CA . SER A 1 120 ? 11.076 2.544 7.418 1.00 95.25 120 SER A CA 1
ATOM 947 C C . SER A 1 120 ? 10.688 1.762 8.680 1.00 95.25 120 SER A C 1
ATOM 949 O O . SER A 1 120 ? 11.214 2.046 9.756 1.00 95.25 120 SER A O 1
ATOM 951 N N . GLY A 1 121 ? 9.771 0.792 8.578 1.00 97.44 121 GLY A N 1
ATOM 952 C CA . GLY A 1 121 ? 9.235 0.058 9.726 1.00 97.44 121 GLY A CA 1
ATOM 953 C C . GLY A 1 121 ? 8.321 0.903 10.619 1.00 97.44 121 GLY A C 1
ATOM 954 O O . GLY A 1 121 ? 8.048 0.514 11.752 1.00 97.44 121 GLY A O 1
ATOM 955 N N . PHE A 1 122 ? 7.832 2.052 10.134 1.00 98.50 122 PHE A N 1
ATOM 956 C CA . PHE A 1 122 ? 7.017 2.998 10.909 1.00 98.50 122 PHE A CA 1
ATOM 957 C C . PHE A 1 122 ? 5.740 2.363 11.474 1.00 98.50 122 PHE A C 1
ATOM 959 O O . PHE A 1 122 ? 5.269 2.738 12.548 1.00 98.50 122 PHE A O 1
ATOM 966 N N . TYR A 1 123 ? 5.172 1.401 10.746 1.00 98.75 123 TYR A N 1
ATOM 967 C CA . TYR A 1 123 ? 3.951 0.709 11.144 1.00 98.75 123 TYR A CA 1
ATOM 968 C C . TYR A 1 123 ? 4.187 -0.494 12.066 1.00 98.75 123 TYR A C 1
ATOM 970 O O . TYR A 1 123 ? 3.218 -1.034 12.600 1.00 98.75 123 TYR A O 1
ATOM 978 N N . ASN A 1 124 ? 5.437 -0.891 12.313 1.00 98.44 124 ASN A N 1
ATOM 979 C CA . ASN A 1 124 ? 5.745 -2.033 13.169 1.00 98.44 124 ASN A CA 1
ATOM 980 C C . ASN A 1 124 ? 5.306 -1.736 14.610 1.00 98.44 124 ASN A C 1
ATOM 982 O O . ASN A 1 124 ? 5.652 -0.714 15.202 1.00 98.44 124 ASN A O 1
ATOM 986 N N . GLY A 1 125 ? 4.501 -2.627 15.176 1.00 98.25 125 GLY A N 1
ATOM 987 C CA . GLY A 1 125 ? 3.886 -2.486 16.491 1.00 98.25 125 GLY A CA 1
ATOM 988 C C . GLY A 1 125 ? 2.644 -1.588 16.543 1.00 98.25 125 GLY A C 1
ATOM 989 O O . GLY A 1 125 ? 2.027 -1.513 17.612 1.00 98.25 125 GLY A O 1
ATOM 990 N N . CYS A 1 126 ? 2.240 -0.938 15.441 1.00 98.69 126 CYS A N 1
ATOM 991 C CA . CYS A 1 126 ? 1.023 -0.120 15.407 1.00 98.69 126 CYS A CA 1
ATOM 992 C C . CYS A 1 126 ? -0.210 -0.965 15.735 1.00 98.69 126 CYS A C 1
ATOM 994 O O . CYS A 1 126 ? -0.425 -2.024 15.146 1.00 98.69 126 CYS A O 1
ATOM 996 N N . VAL A 1 127 ? -1.047 -0.464 16.644 1.00 98.75 127 VAL A N 1
ATOM 997 C CA . VAL A 1 127 ? -2.313 -1.101 17.025 1.00 98.75 127 VAL A CA 1
ATOM 998 C C . VAL A 1 127 ? -3.470 -0.627 16.147 1.00 98.75 127 VAL A C 1
ATOM 1000 O O . VAL A 1 127 ? -3.547 0.545 15.762 1.00 98.75 127 VAL A O 1
ATOM 1003 N N . PHE A 1 128 ? -4.443 -1.510 15.934 1.00 98.69 128 PHE A N 1
ATOM 1004 C CA . PHE A 1 128 ? -5.769 -1.120 15.455 1.00 98.69 128 PHE A CA 1
ATOM 1005 C C . PHE A 1 128 ? -6.522 -0.418 16.592 1.00 98.69 128 PHE A C 1
ATOM 1007 O O . PHE A 1 128 ? -7.094 -1.051 17.475 1.00 98.69 128 PHE A O 1
ATOM 1014 N N . HIS A 1 129 ? -6.469 0.913 16.625 1.00 98.62 129 HIS A N 1
ATOM 1015 C CA . HIS A 1 129 ? -6.908 1.702 17.782 1.00 98.62 129 HIS A CA 1
ATOM 1016 C C . HIS A 1 129 ? -8.400 2.066 17.756 1.00 98.62 129 HIS A C 1
ATOM 1018 O O . HIS A 1 129 ? -8.921 2.547 18.764 1.00 98.62 129 HIS A O 1
ATOM 1024 N N . ARG A 1 130 ? -9.094 1.840 16.633 1.00 98.62 130 ARG A N 1
ATOM 1025 C CA . ARG A 1 130 ? -10.539 2.068 16.493 1.00 98.62 130 ARG A CA 1
ATOM 1026 C C . ARG A 1 130 ? -11.143 1.070 15.508 1.00 98.62 130 ARG A C 1
ATOM 1028 O O . ARG A 1 130 ? -10.731 1.018 14.356 1.00 98.62 130 ARG A O 1
ATOM 1035 N N . ASN A 1 131 ? -12.132 0.309 15.950 1.00 98.81 131 ASN A N 1
ATOM 1036 C CA . ASN A 1 131 ? -12.734 -0.788 15.204 1.00 98.81 131 ASN A CA 1
ATOM 1037 C C . ASN A 1 131 ? -14.261 -0.742 15.334 1.00 98.81 131 ASN A C 1
ATOM 1039 O O . ASN A 1 131 ? -14.805 -0.923 16.420 1.00 98.81 131 ASN A O 1
ATOM 1043 N N . ILE A 1 132 ? -14.961 -0.461 14.236 1.00 98.69 132 ILE A N 1
ATOM 1044 C CA . ILE A 1 132 ? -16.419 -0.317 14.217 1.00 98.69 132 ILE A CA 1
ATOM 1045 C C . ILE A 1 132 ? -16.991 -1.341 13.249 1.00 98.69 132 ILE A C 1
ATOM 1047 O O . ILE A 1 132 ? -16.898 -1.178 12.030 1.00 98.69 132 ILE A O 1
ATOM 1051 N N . LYS A 1 133 ? -17.616 -2.377 13.812 1.00 98.50 133 LYS A N 1
ATOM 1052 C CA . LYS A 1 133 ? -18.263 -3.460 13.067 1.00 98.50 133 LYS A CA 1
ATOM 1053 C C . LYS A 1 133 ? -19.221 -2.924 11.998 1.00 98.50 133 LYS A C 1
ATOM 1055 O O . LYS A 1 133 ? -19.997 -2.007 12.258 1.00 98.50 133 LYS A O 1
ATOM 1060 N N . GLY A 1 134 ? -19.147 -3.481 10.790 1.00 98.25 134 GLY A N 1
ATOM 1061 C CA . GLY A 1 134 ? -19.925 -3.076 9.617 1.00 98.25 134 GLY A CA 1
ATOM 1062 C C . GLY A 1 134 ? -19.502 -1.749 8.980 1.00 98.25 134 GLY A C 1
ATOM 1063 O O . GLY A 1 134 ? -20.011 -1.402 7.915 1.00 98.25 134 GLY A O 1
ATOM 1064 N N . PHE A 1 135 ? -18.575 -1.007 9.596 1.00 98.75 135 PHE A N 1
ATOM 1065 C CA . PHE A 1 135 ? -18.108 0.287 9.111 1.00 98.75 135 PHE A CA 1
ATOM 1066 C C . PHE A 1 135 ? -16.655 0.215 8.632 1.00 98.75 135 PHE A C 1
ATOM 1068 O O . PHE A 1 135 ? -16.413 0.104 7.427 1.00 98.75 135 PHE A O 1
ATOM 1075 N N . MET A 1 136 ? -15.696 0.263 9.558 1.00 98.75 136 MET A N 1
ATOM 1076 C CA . MET A 1 136 ? -14.264 0.276 9.254 1.00 98.75 136 MET A CA 1
ATOM 1077 C C . MET A 1 136 ? -13.410 -0.072 10.477 1.00 98.75 136 MET A C 1
ATOM 1079 O O . MET A 1 136 ? -13.873 0.006 11.619 1.00 98.75 136 MET A O 1
ATOM 1083 N N . VAL A 1 137 ? -12.139 -0.378 10.229 1.00 98.88 137 VAL A N 1
ATOM 1084 C CA . VAL A 1 137 ? -11.092 -0.492 11.249 1.00 98.88 137 VAL A CA 1
ATOM 1085 C C . VAL A 1 137 ? -9.899 0.385 10.893 1.00 98.88 137 VAL A C 1
ATOM 1087 O O . VAL A 1 137 ? -9.436 0.382 9.756 1.00 98.88 137 VAL A O 1
ATOM 1090 N N . GLN A 1 138 ? -9.420 1.153 11.869 1.00 98.88 138 GLN A N 1
ATOM 1091 C CA . GLN A 1 138 ? -8.425 2.211 11.708 1.00 98.88 138 GLN A CA 1
ATOM 1092 C C . GLN A 1 138 ? -7.137 1.895 12.475 1.00 98.88 138 GLN A C 1
ATOM 1094 O O . GLN A 1 138 ? -7.160 1.416 13.614 1.00 98.88 138 GLN A O 1
ATOM 1099 N N . THR A 1 139 ? -6.006 2.198 11.840 1.00 98.88 139 THR A N 1
ATOM 1100 C CA . THR A 1 139 ? -4.648 1.968 12.346 1.00 98.88 139 THR A CA 1
ATOM 1101 C C . THR A 1 139 ? -3.688 3.057 11.835 1.00 98.88 139 THR A C 1
ATOM 1103 O O . THR A 1 139 ? -4.123 4.121 11.392 1.00 98.88 139 THR A O 1
ATOM 1106 N N . GLY A 1 140 ? -2.378 2.838 11.946 1.00 98.50 140 GLY A N 1
ATOM 1107 C CA . GLY A 1 140 ? -1.345 3.732 11.415 1.00 98.50 140 GLY A CA 1
ATOM 1108 C C . GLY A 1 140 ? -0.960 4.890 12.341 1.00 98.50 140 GLY A C 1
ATOM 1109 O O . GLY A 1 140 ? -0.372 5.873 11.889 1.00 98.50 140 GLY A O 1
ATOM 1110 N N . ASP A 1 141 ? -1.291 4.792 13.631 1.00 98.56 141 ASP A N 1
ATOM 1111 C CA . ASP A 1 141 ? -0.812 5.695 14.682 1.00 98.56 141 ASP A CA 1
ATOM 1112 C C . ASP A 1 141 ? 0.188 4.956 15.592 1.00 98.56 141 ASP A C 1
ATOM 1114 O O . ASP A 1 141 ? -0.252 4.148 16.418 1.00 98.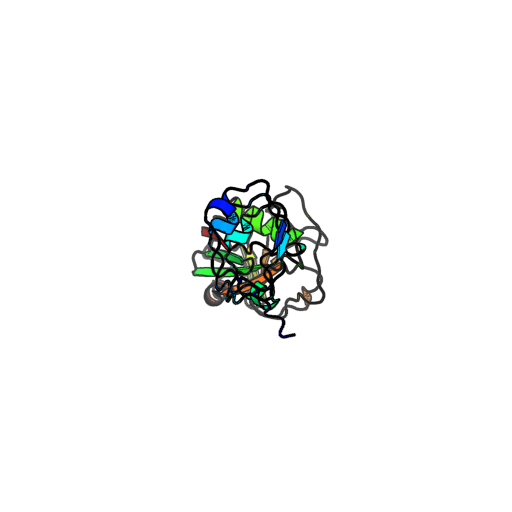56 141 ASP A O 1
ATOM 1118 N N . PRO A 1 142 ? 1.502 5.253 15.516 1.00 97.88 142 PRO A N 1
ATOM 1119 C CA . PRO A 1 142 ? 2.512 4.622 16.372 1.00 97.88 142 PRO A CA 1
ATOM 1120 C C . PRO A 1 142 ? 2.305 4.865 17.868 1.00 97.88 142 PRO A C 1
ATOM 1122 O O . PRO A 1 142 ? 2.756 4.081 18.696 1.00 97.88 142 PRO A O 1
ATOM 1125 N N . THR A 1 143 ? 1.605 5.941 18.239 1.00 97.50 143 THR A N 1
ATOM 1126 C CA . THR A 1 143 ? 1.278 6.222 19.644 1.00 97.50 143 THR A CA 1
ATOM 1127 C C . THR A 1 143 ? 0.101 5.383 20.144 1.00 97.50 143 THR A C 1
ATOM 1129 O O . THR A 1 143 ? -0.127 5.288 21.348 1.00 97.50 143 THR A O 1
ATOM 1132 N N . GLY A 1 144 ? -0.695 4.815 19.229 1.00 96.94 144 GLY A N 1
ATOM 1133 C CA . GLY A 1 144 ? -1.922 4.084 19.537 1.00 96.94 144 GLY A CA 1
ATOM 1134 C C . GLY A 1 144 ? -3.027 4.934 20.173 1.00 96.94 144 GLY A C 1
ATOM 1135 O O . GLY A 1 144 ? -3.978 4.376 20.721 1.00 96.94 144 GLY A O 1
ATOM 1136 N N . THR A 1 145 ? -2.922 6.267 20.155 1.00 96.56 145 THR A N 1
ATOM 1137 C CA . THR A 1 145 ? -3.900 7.172 20.790 1.00 96.56 145 THR A CA 1
ATOM 1138 C C . THR A 1 145 ? -5.072 7.531 19.874 1.00 96.56 145 THR A C 1
ATOM 1140 O O . THR A 1 145 ? -6.107 7.992 20.355 1.00 96.56 145 THR A O 1
ATOM 1143 N N . GLY A 1 146 ? -4.904 7.344 18.563 1.00 95.44 146 GLY A N 1
ATOM 1144 C CA . GLY A 1 146 ? -5.799 7.818 17.508 1.00 95.44 146 GLY A CA 1
ATOM 1145 C C . GLY A 1 146 ? -5.585 9.286 17.136 1.00 95.44 146 GLY A C 1
ATOM 1146 O O . GLY A 1 146 ? -6.249 9.799 16.240 1.00 95.44 146 GLY A O 1
ATOM 1147 N N . LYS A 1 147 ? -4.655 9.984 17.798 1.00 95.31 147 LYS A N 1
ATOM 1148 C CA . LYS A 1 147 ? -4.362 11.409 17.566 1.00 95.31 147 LYS A CA 1
ATOM 1149 C C . LYS A 1 147 ? -2.963 11.649 17.001 1.00 95.31 147 LYS A C 1
ATOM 1151 O O . LYS A 1 147 ? -2.670 12.773 16.598 1.00 95.31 147 LYS A O 1
ATOM 1156 N N . GLY A 1 148 ? -2.106 10.630 17.001 1.00 95.19 148 GLY A N 1
ATOM 1157 C CA . GLY A 1 148 ? -0.736 10.722 16.518 1.00 95.19 148 GLY A CA 1
ATOM 1158 C C . GLY A 1 148 ? -0.608 10.455 15.020 1.00 95.19 148 GLY A C 1
ATOM 1159 O O . GLY A 1 148 ? -1.581 10.484 14.262 1.00 95.19 148 GLY A O 1
ATOM 1160 N N . GLY A 1 149 ? 0.624 10.188 14.596 1.00 96.00 149 GLY A N 1
ATOM 1161 C CA . GLY A 1 149 ? 0.941 9.871 13.210 1.00 96.00 149 GLY A CA 1
ATOM 1162 C C . GLY A 1 149 ? 1.292 11.086 12.345 1.00 96.00 149 GLY A C 1
ATOM 1163 O O . GLY A 1 149 ? 0.651 12.143 12.388 1.00 96.00 149 GLY A O 1
ATOM 1164 N N . THR A 1 150 ? 2.319 10.920 11.518 1.00 98.00 150 THR A N 1
ATOM 1165 C CA . THR A 1 150 ? 2.847 11.943 10.609 1.00 98.00 150 THR A CA 1
ATOM 1166 C C . THR A 1 150 ? 3.191 11.313 9.267 1.00 98.00 150 THR A C 1
ATOM 1168 O O . THR A 1 150 ? 3.412 10.110 9.204 1.00 98.00 150 THR A O 1
ATOM 1171 N N . SER A 1 151 ? 3.200 12.101 8.195 1.00 98.50 151 SER A N 1
ATOM 1172 C CA . SER A 1 151 ? 3.665 11.602 6.898 1.00 98.50 151 SER A CA 1
ATOM 1173 C C . SER A 1 151 ? 5.180 11.398 6.906 1.00 98.50 151 SER A C 1
ATOM 1175 O O . SER A 1 151 ? 5.881 11.932 7.774 1.00 98.50 151 SER A O 1
ATOM 1177 N N . ILE A 1 152 ? 5.702 10.729 5.879 1.00 97.88 152 ILE A N 1
ATOM 1178 C CA . ILE A 1 152 ? 7.150 10.623 5.658 1.00 97.88 152 ILE A CA 1
ATOM 1179 C C . ILE A 1 152 ? 7.836 11.999 5.560 1.00 97.88 152 ILE A C 1
ATOM 1181 O O . ILE A 1 152 ? 8.995 12.155 5.934 1.00 97.88 152 ILE A O 1
ATOM 1185 N N . TRP A 1 153 ? 7.106 13.031 5.128 1.00 97.50 153 TRP A N 1
ATOM 1186 C CA . TRP A 1 153 ? 7.616 14.397 4.998 1.00 97.50 153 TRP A CA 1
ATOM 1187 C C . TRP A 1 153 ? 7.527 15.219 6.292 1.00 97.50 153 TRP A C 1
ATOM 1189 O O . TRP A 1 153 ? 7.810 16.417 6.274 1.00 97.50 153 TRP A O 1
ATOM 1199 N N . GLY A 1 154 ? 7.065 14.635 7.403 1.00 97.31 154 GLY A N 1
ATOM 1200 C CA . GLY A 1 154 ? 6.941 15.322 8.693 1.00 97.31 154 GLY A CA 1
ATOM 1201 C C . GLY A 1 154 ? 5.829 16.381 8.762 1.00 97.31 154 GLY A C 1
ATOM 1202 O O . GLY A 1 154 ? 5.722 17.094 9.757 1.00 97.31 154 GLY A O 1
ATOM 1203 N N . ARG A 1 155 ? 4.989 16.492 7.727 1.00 97.44 155 ARG A N 1
ATOM 1204 C CA . ARG A 1 155 ? 3.872 17.450 7.629 1.00 97.44 155 ARG A CA 1
ATOM 1205 C C . ARG A 1 155 ? 2.635 16.801 7.021 1.00 97.44 155 ARG A C 1
ATOM 1207 O O . ARG A 1 155 ? 2.738 15.763 6.378 1.00 97.44 155 ARG A O 1
ATOM 1214 N N . LYS A 1 156 ? 1.457 17.397 7.192 1.00 98.31 156 LYS A N 1
ATOM 1215 C CA . LYS A 1 156 ? 0.259 16.903 6.498 1.00 98.31 156 LYS A CA 1
ATOM 1216 C C . LYS A 1 156 ? 0.359 17.130 4.982 1.00 98.31 156 LYS A C 1
ATOM 1218 O O . LYS A 1 156 ? 1.101 18.015 4.552 1.00 98.31 156 LYS A O 1
ATOM 1223 N N . PHE A 1 157 ? -0.356 16.327 4.198 1.00 98.50 157 PHE A N 1
ATOM 1224 C CA . PHE A 1 157 ? -0.387 16.426 2.734 1.00 98.50 157 PHE A CA 1
ATOM 1225 C C . PHE A 1 157 ? -1.817 16.385 2.178 1.00 98.50 157 PHE A C 1
ATOM 1227 O O . PHE A 1 157 ? -2.761 16.033 2.894 1.00 98.50 157 PHE A O 1
ATOM 1234 N N . GLU A 1 158 ? -1.959 16.812 0.923 1.00 98.31 158 GLU A N 1
ATOM 1235 C CA . GLU A 1 158 ? -3.236 16.966 0.227 1.00 98.31 158 GLU A CA 1
ATOM 1236 C C . GLU A 1 158 ? -4.006 15.658 0.018 1.00 98.31 158 GLU A C 1
ATOM 1238 O O . GLU A 1 158 ? -3.459 14.561 0.125 1.00 98.31 158 GLU A O 1
ATOM 1243 N N . ASP A 1 159 ? -5.303 15.794 -0.241 1.00 98.50 159 ASP A N 1
ATOM 1244 C CA . ASP A 1 159 ? -6.153 14.694 -0.684 1.00 98.50 159 ASP A CA 1
ATOM 1245 C C . ASP A 1 159 ? -5.988 14.409 -2.186 1.00 98.50 159 ASP A C 1
ATOM 1247 O O . ASP A 1 159 ? -5.822 15.327 -2.989 1.00 98.50 159 ASP A O 1
ATOM 1251 N N . GLU A 1 160 ? -6.098 13.136 -2.576 1.00 97.81 160 GLU A N 1
ATOM 1252 C CA . GLU A 1 160 ? -6.022 12.676 -3.969 1.00 97.81 160 GLU A CA 1
ATOM 1253 C C . GLU A 1 160 ? -7.303 11.916 -4.333 1.00 97.81 160 GLU A C 1
ATOM 1255 O O . GLU A 1 160 ? -7.437 10.708 -4.135 1.00 97.81 160 GLU A O 1
ATOM 1260 N N . TYR A 1 161 ? -8.299 12.641 -4.839 1.00 95.94 161 TYR A N 1
ATOM 1261 C CA . TYR A 1 161 ? -9.587 12.048 -5.186 1.00 95.94 161 TYR A CA 1
ATOM 1262 C C . TYR A 1 161 ? -9.631 11.557 -6.635 1.00 95.94 161 TYR A C 1
ATOM 1264 O O . TYR A 1 161 ? -9.137 12.209 -7.553 1.00 95.94 161 TYR A O 1
ATOM 1272 N N . SER A 1 162 ? -10.316 10.434 -6.857 1.00 90.94 162 SER A N 1
ATOM 1273 C CA . SER A 1 162 ? -10.594 9.900 -8.189 1.00 90.94 162 SER A CA 1
ATOM 1274 C C . SER A 1 162 ? -12.052 9.474 -8.289 1.00 90.94 162 SER A C 1
ATOM 1276 O O . SER A 1 162 ? -12.537 8.725 -7.448 1.00 90.94 162 SER A O 1
ATOM 1278 N N . GLU A 1 163 ? -12.741 9.854 -9.366 1.00 91.12 163 GLU A N 1
ATOM 1279 C CA . GLU A 1 163 ? -14.141 9.458 -9.595 1.00 91.12 163 GLU A CA 1
ATOM 1280 C C . GLU A 1 163 ? -14.347 7.940 -9.735 1.00 91.12 163 GLU A C 1
ATOM 1282 O O . GLU A 1 163 ? -15.475 7.452 -9.648 1.00 91.12 163 GLU A O 1
ATOM 1287 N N . HIS A 1 164 ? -13.268 7.183 -9.940 1.00 90.50 164 HIS A N 1
ATOM 1288 C CA . HIS A 1 164 ? -13.314 5.728 -10.077 1.00 90.50 164 HIS A CA 1
ATOM 1289 C C . HIS A 1 164 ? -12.926 4.998 -8.786 1.00 90.50 164 HIS A C 1
ATOM 1291 O O . HIS A 1 164 ? -13.183 3.801 -8.674 1.00 90.50 164 HIS A O 1
ATOM 1297 N N . LEU A 1 165 ? -12.306 5.689 -7.824 1.00 95.12 165 LEU A N 1
ATOM 1298 C CA . LEU A 1 165 ? -11.942 5.111 -6.536 1.00 95.12 165 LEU A CA 1
ATOM 1299 C C . LEU A 1 165 ? -12.999 5.502 -5.508 1.00 95.12 165 LEU A C 1
ATOM 1301 O O . LEU A 1 165 ? -13.128 6.663 -5.130 1.00 95.12 165 LEU A O 1
ATOM 1305 N N . LYS A 1 166 ? -13.792 4.517 -5.087 1.00 97.38 166 LYS A N 1
ATOM 1306 C CA . LYS A 1 166 ? -14.925 4.702 -4.176 1.00 97.38 166 LYS A CA 1
ATOM 1307 C C . LYS A 1 166 ? -14.906 3.648 -3.086 1.00 97.38 166 LYS A C 1
ATOM 1309 O O . LYS A 1 166 ? -14.434 2.533 -3.297 1.00 97.38 166 LYS A O 1
ATOM 1314 N N . HIS A 1 167 ? -15.530 3.954 -1.959 1.00 98.56 167 HIS A N 1
ATOM 1315 C CA . HIS A 1 167 ? -15.760 3.013 -0.867 1.00 98.56 167 HIS A CA 1
ATOM 1316 C C . HIS A 1 167 ? -16.974 2.130 -1.193 1.00 98.56 167 HIS A C 1
ATOM 1318 O O . HIS A 1 167 ? -17.988 2.139 -0.497 1.00 98.56 167 HIS A O 1
ATOM 1324 N N . ASN A 1 168 ? -16.934 1.416 -2.317 1.00 96.94 168 ASN A N 1
ATOM 1325 C CA . ASN A 1 168 ? -18.081 0.689 -2.867 1.00 96.94 168 ASN A CA 1
ATOM 1326 C C . ASN A 1 168 ? -18.128 -0.799 -2.483 1.00 96.94 168 ASN A C 1
ATOM 1328 O O . ASN A 1 168 ? -19.151 -1.440 -2.722 1.00 96.94 168 ASN A O 1
ATOM 1332 N N . VAL A 1 169 ? -17.061 -1.331 -1.887 1.00 97.69 169 VAL A N 1
ATOM 1333 C CA . VAL A 1 169 ? -16.908 -2.741 -1.505 1.00 97.69 169 VAL A CA 1
ATOM 1334 C C . VAL A 1 169 ? -16.160 -2.869 -0.176 1.00 97.69 169 VAL A C 1
ATOM 1336 O O . VAL A 1 169 ? -15.543 -1.914 0.286 1.00 97.69 169 VAL A O 1
ATOM 1339 N N . ARG A 1 170 ? -16.211 -4.058 0.436 1.00 98.56 170 ARG A N 1
ATOM 1340 C CA . ARG A 1 170 ? -15.352 -4.433 1.570 1.00 98.56 170 ARG A CA 1
ATOM 1341 C C . ARG A 1 170 ? -13.877 -4.426 1.150 1.00 98.56 170 ARG A C 1
ATOM 1343 O O . ARG A 1 170 ? -13.558 -4.784 0.017 1.00 98.56 170 ARG A O 1
ATOM 1350 N N . GLY A 1 171 ? -12.996 -4.056 2.075 1.00 98.50 171 GLY A N 1
ATOM 1351 C CA . GLY A 1 171 ? -11.546 -4.116 1.903 1.00 98.50 171 GLY A CA 1
ATOM 1352 C C . GLY A 1 171 ? -10.937 -2.926 1.163 1.00 98.50 171 GLY A C 1
ATOM 1353 O O . GLY A 1 171 ? -9.764 -2.986 0.811 1.00 98.50 171 GLY A O 1
ATOM 1354 N N . VAL A 1 172 ? -11.687 -1.843 0.924 1.00 98.75 172 VAL A N 1
ATOM 1355 C CA . VAL A 1 172 ? -11.099 -0.582 0.432 1.00 98.75 172 VAL A CA 1
ATOM 1356 C C . VAL A 1 172 ? -10.226 0.029 1.527 1.00 98.75 172 VAL A C 1
ATOM 1358 O O . VAL A 1 172 ? -10.657 0.068 2.686 1.00 98.75 172 VAL A O 1
ATOM 1361 N N . VAL A 1 173 ? -9.036 0.502 1.145 1.00 98.81 173 VAL A N 1
ATOM 1362 C CA . VAL A 1 173 ? -8.045 1.143 2.017 1.00 98.81 173 VAL A CA 1
ATOM 1363 C C . VAL A 1 173 ? -7.985 2.638 1.723 1.00 98.81 173 VAL A C 1
ATOM 1365 O O . VAL A 1 173 ? -7.768 3.049 0.578 1.00 98.81 173 VAL A O 1
ATOM 1368 N N . SER A 1 174 ? -8.151 3.445 2.769 1.00 98.88 174 SER A N 1
ATOM 1369 C CA . SER A 1 174 ? -8.204 4.902 2.649 1.00 98.88 174 SER A CA 1
ATOM 1370 C C . SER A 1 174 ? -7.475 5.605 3.786 1.00 98.88 174 SER A C 1
ATOM 1372 O O . SER A 1 174 ? -7.400 5.097 4.906 1.00 98.88 174 SER A O 1
ATOM 1374 N N . MET A 1 175 ? -6.955 6.799 3.511 1.00 98.81 175 MET A N 1
ATOM 1375 C CA . MET A 1 175 ? -6.334 7.648 4.529 1.00 98.81 175 MET A CA 1
ATOM 1376 C C . MET A 1 175 ? -7.373 8.155 5.526 1.00 98.81 175 MET A C 1
ATOM 1378 O O . MET A 1 175 ? -8.449 8.603 5.134 1.00 98.81 175 MET A O 1
ATOM 1382 N N . ALA A 1 176 ? -7.033 8.145 6.814 1.00 98.38 176 ALA A N 1
ATOM 1383 C CA . ALA A 1 176 ? -7.774 8.884 7.828 1.00 98.38 176 ALA A CA 1
ATOM 1384 C C . ALA A 1 176 ? -7.267 10.335 7.881 1.00 98.38 176 ALA A C 1
ATOM 1386 O O . ALA A 1 176 ? -6.062 10.592 7.819 1.00 98.38 176 ALA A O 1
ATOM 1387 N N . ASN A 1 177 ? -8.188 11.286 8.036 1.00 96.31 177 ASN A N 1
ATOM 1388 C CA . ASN A 1 177 ? -7.881 12.714 8.087 1.00 96.31 177 ASN A CA 1
ATOM 1389 C C . ASN A 1 177 ? -8.783 13.447 9.104 1.00 96.31 177 ASN A C 1
ATOM 1391 O O . ASN A 1 177 ? -9.776 12.900 9.586 1.00 96.31 177 ASN A O 1
ATOM 1395 N N . ASN A 1 178 ? -8.412 14.685 9.436 1.00 94.31 178 ASN A N 1
ATOM 1396 C CA . ASN A 1 178 ? -9.154 15.612 10.300 1.00 94.31 178 ASN A CA 1
ATOM 1397 C C . ASN A 1 178 ? -9.663 16.819 9.490 1.00 94.31 178 ASN A C 1
ATOM 1399 O O . ASN A 1 178 ? -9.543 17.967 9.920 1.00 94.31 178 ASN A O 1
ATOM 1403 N N . GLY A 1 179 ? -10.197 16.556 8.297 1.00 94.19 179 GLY A N 1
ATOM 1404 C CA . GLY A 1 179 ? -10.616 17.573 7.335 1.00 94.19 179 GLY A CA 1
ATOM 1405 C C . GLY A 1 179 ? -9.707 17.642 6.102 1.00 94.19 179 GLY A C 1
ATOM 1406 O O . GLY A 1 179 ? -8.706 16.920 6.033 1.00 94.19 179 GLY A O 1
ATOM 1407 N N . PRO A 1 180 ? -10.048 18.503 5.127 1.00 96.62 180 PRO A N 1
ATOM 1408 C CA . PRO A 1 180 ? -9.361 18.549 3.839 1.00 96.62 180 PRO A CA 1
ATOM 1409 C C . PRO A 1 180 ? -7.850 18.768 3.972 1.00 96.62 180 PRO A C 1
ATOM 1411 O O . PRO A 1 180 ? -7.411 19.632 4.733 1.00 96.62 180 PRO A O 1
ATOM 1414 N N . ASN A 1 181 ? -7.063 18.024 3.196 1.00 97.44 181 ASN A N 1
ATOM 1415 C CA . ASN A 1 181 ? -5.603 18.113 3.093 1.00 97.44 181 ASN A CA 1
ATOM 1416 C C . ASN A 1 181 ? -4.858 17.884 4.418 1.00 97.44 181 ASN A C 1
ATOM 1418 O O . ASN A 1 181 ? -3.841 18.522 4.703 1.00 97.44 181 ASN A O 1
ATOM 1422 N N . THR A 1 182 ? -5.375 16.980 5.255 1.00 98.06 182 THR A N 1
ATOM 1423 C CA . THR A 1 182 ? -4.767 16.644 6.554 1.00 98.06 182 THR A CA 1
ATOM 1424 C C . THR A 1 182 ? -4.274 15.199 6.651 1.00 98.06 182 THR A C 1
ATOM 1426 O O . THR A 1 182 ? -4.156 14.650 7.753 1.00 98.06 182 THR A O 1
ATOM 1429 N N . ASN A 1 183 ? -3.934 14.586 5.513 1.00 98.69 183 ASN A N 1
ATOM 1430 C CA . ASN A 1 183 ? -3.420 13.218 5.463 1.00 98.69 183 ASN A CA 1
ATOM 1431 C C . ASN A 1 183 ? -2.066 13.106 6.184 1.00 98.69 183 ASN A C 1
ATOM 1433 O O . ASN A 1 183 ? -1.247 14.028 6.171 1.00 98.69 183 ASN A O 1
ATOM 1437 N N . GLY A 1 184 ? -1.850 11.985 6.877 1.00 98.50 184 GLY A N 1
ATOM 1438 C CA . GLY A 1 184 ? -0.645 11.703 7.666 1.00 98.50 184 GLY A CA 1
ATOM 1439 C C . GLY A 1 184 ? -0.192 10.255 7.492 1.00 98.50 184 GLY A C 1
ATOM 1440 O O . GLY A 1 184 ? 0.105 9.842 6.382 1.00 98.50 184 GLY A O 1
ATOM 1441 N N . SER A 1 185 ? -0.155 9.479 8.575 1.00 98.75 185 SER A N 1
ATOM 1442 C CA . SER A 1 185 ? 0.143 8.038 8.518 1.00 98.75 185 SER A CA 1
ATOM 1443 C C . SER A 1 185 ? -1.056 7.141 8.801 1.00 98.75 185 SER A C 1
ATOM 1445 O O . SER A 1 185 ? -0.977 5.945 8.542 1.00 98.75 185 SER A O 1
ATOM 1447 N N . GLN A 1 186 ? -2.128 7.685 9.382 1.00 98.88 186 GLN A N 1
ATOM 1448 C CA . GLN A 1 186 ? -3.288 6.893 9.769 1.00 98.88 186 GLN A CA 1
ATOM 1449 C C . GLN A 1 186 ? -4.131 6.536 8.546 1.00 98.88 186 GLN A C 1
ATOM 1451 O O . GLN A 1 186 ? -4.387 7.381 7.688 1.00 98.88 186 GLN A O 1
ATOM 1456 N N . PHE A 1 187 ? -4.601 5.297 8.508 1.00 98.94 187 PHE A N 1
ATOM 1457 C CA . PHE A 1 187 ? -5.435 4.761 7.440 1.00 98.94 187 PHE A CA 1
ATOM 1458 C C . PHE A 1 187 ? -6.442 3.766 8.017 1.00 98.94 187 PHE A C 1
ATOM 1460 O O . PHE A 1 187 ? -6.338 3.347 9.175 1.00 98.94 187 PHE A O 1
ATOM 1467 N N . PHE A 1 188 ? -7.441 3.408 7.220 1.00 98.94 188 PHE A N 1
ATOM 1468 C CA . PHE A 1 188 ? -8.471 2.460 7.613 1.00 98.94 188 PHE A CA 1
ATOM 1469 C C . PHE A 1 188 ? -8.847 1.507 6.482 1.00 98.94 188 PHE A C 1
ATOM 1471 O O . PHE A 1 188 ? -8.715 1.828 5.301 1.00 98.94 188 PHE A O 1
ATOM 1478 N N . PHE A 1 189 ? -9.366 0.349 6.881 1.00 98.81 189 PHE A N 1
ATOM 1479 C CA . PHE A 1 189 ? -10.004 -0.633 6.015 1.00 98.81 189 PHE A CA 1
ATOM 1480 C C . PHE A 1 189 ? -11.512 -0.541 6.176 1.00 98.81 189 PHE A C 1
ATOM 1482 O O . PHE A 1 189 ? -12.018 -0.492 7.296 1.00 98.81 189 PHE A O 1
ATOM 1489 N N . THR A 1 190 ? -12.248 -0.555 5.073 1.00 98.88 190 THR A N 1
ATOM 1490 C CA . THR A 1 190 ? -13.714 -0.629 5.110 1.00 98.88 190 THR A CA 1
ATOM 1491 C C . THR A 1 190 ? -14.199 -2.068 5.252 1.00 98.88 190 THR A C 1
ATOM 1493 O O . THR A 1 190 ? -13.715 -2.975 4.575 1.00 98.88 190 THR A O 1
ATOM 1496 N N . TYR A 1 191 ? -15.214 -2.284 6.086 1.00 98.81 191 TYR A N 1
ATOM 1497 C CA . TYR A 1 191 ? -15.852 -3.599 6.224 1.00 98.81 191 TYR A CA 1
ATOM 1498 C C . TYR A 1 191 ? -17.003 -3.823 5.236 1.00 98.81 191 TYR A C 1
ATOM 1500 O O . TYR A 1 191 ? -17.384 -4.961 4.961 1.00 98.81 191 TYR A O 1
ATOM 1508 N N . ALA A 1 192 ? -17.545 -2.746 4.674 1.00 98.31 192 ALA A N 1
ATOM 1509 C CA . ALA A 1 192 ? -18.647 -2.765 3.722 1.00 98.31 192 ALA A CA 1
ATOM 1510 C C . ALA A 1 192 ? -18.622 -1.494 2.861 1.00 98.31 192 ALA A C 1
ATOM 1512 O O . ALA A 1 192 ? -17.777 -0.623 3.047 1.00 98.31 192 ALA A O 1
ATOM 1513 N N . LYS A 1 193 ? -19.580 -1.363 1.941 1.00 98.31 193 LYS A N 1
ATOM 1514 C CA . LYS A 1 193 ? -19.784 -0.154 1.134 1.00 98.31 193 LYS A CA 1
ATOM 1515 C C . LYS A 1 193 ? -20.096 1.068 2.024 1.00 98.31 193 LYS A C 1
ATOM 1517 O O . LYS A 1 193 ? -21.085 1.054 2.749 1.00 98.31 193 LYS A O 1
ATOM 1522 N N . GLN A 1 194 ? -19.304 2.138 1.909 1.00 98.56 194 GLN A N 1
ATOM 1523 C CA . GLN A 1 194 ? -19.407 3.394 2.672 1.00 98.56 194 GLN A CA 1
ATOM 1524 C C . GLN A 1 194 ? -19.434 4.648 1.766 1.00 98.56 194 GLN A C 1
ATOM 1526 O O . GLN A 1 194 ? -18.539 5.487 1.835 1.00 98.56 194 GLN A O 1
ATOM 1531 N N . PRO A 1 195 ? -20.475 4.851 0.937 1.00 97.69 195 PRO A N 1
ATOM 1532 C CA . PRO A 1 195 ? -20.492 5.899 -0.094 1.00 97.69 195 PRO A CA 1
ATOM 1533 C C . PRO A 1 195 ? -20.441 7.323 0.480 1.00 97.69 195 PRO A C 1
ATOM 1535 O O . PRO A 1 195 ? -20.074 8.267 -0.205 1.00 97.69 195 PRO A O 1
ATOM 1538 N N . HIS A 1 196 ? -20.791 7.498 1.756 1.00 97.88 196 HIS A N 1
ATOM 1539 C CA . HIS A 1 196 ? -20.726 8.791 2.434 1.00 97.88 196 HIS A CA 1
ATOM 1540 C C . HIS A 1 196 ? -19.288 9.264 2.729 1.00 97.88 196 HIS A C 1
ATOM 1542 O O . HIS A 1 196 ? -19.122 10.414 3.150 1.00 97.88 196 HIS A O 1
ATOM 1548 N N . LEU A 1 197 ? -18.286 8.392 2.546 1.00 98.06 197 LEU A N 1
ATOM 1549 C CA . LEU A 1 197 ? -16.851 8.679 2.664 1.00 98.06 197 LEU A CA 1
ATOM 1550 C C . LEU A 1 197 ? -16.217 9.095 1.326 1.00 98.06 197 LEU A C 1
ATOM 1552 O O . LEU A 1 197 ? -15.101 9.619 1.315 1.00 98.06 197 LEU A O 1
ATOM 1556 N N . ASP A 1 198 ? -16.911 8.873 0.206 1.00 97.38 198 ASP A N 1
ATOM 1557 C CA . ASP A 1 198 ? -16.422 9.230 -1.126 1.00 97.38 198 ASP A CA 1
ATOM 1558 C C . ASP A 1 198 ? -16.164 10.741 -1.217 1.00 97.38 198 ASP A C 1
ATOM 1560 O O . ASP A 1 198 ? -16.922 11.548 -0.673 1.00 97.38 198 ASP A O 1
ATOM 1564 N N . MET A 1 199 ? -15.074 11.118 -1.894 1.00 95.94 199 MET A N 1
ATOM 1565 C CA . MET A 1 199 ? -14.608 12.509 -2.034 1.00 95.94 199 MET A CA 1
ATOM 1566 C C . MET A 1 199 ? -14.331 13.235 -0.701 1.00 95.94 199 MET A C 1
ATOM 1568 O O . MET A 1 199 ? -14.274 14.461 -0.667 1.00 95.94 199 MET A O 1
ATOM 1572 N N . LYS A 1 200 ? -14.174 12.492 0.405 1.00 97.44 200 LYS A N 1
ATOM 1573 C CA . LYS A 1 200 ? -13.759 13.022 1.719 1.00 97.44 200 LYS A CA 1
ATOM 1574 C C . LYS A 1 200 ? -12.461 12.403 2.218 1.00 97.44 200 LYS A C 1
ATOM 1576 O O . LYS A 1 200 ? -11.692 13.066 2.906 1.00 97.44 200 LYS A O 1
ATOM 1581 N N . TYR A 1 201 ? -12.231 11.141 1.868 1.00 98.50 201 TYR A N 1
ATOM 1582 C CA . TYR A 1 201 ? -11.044 10.384 2.244 1.00 98.50 201 TYR A CA 1
ATOM 1583 C C . TYR A 1 201 ? -10.380 9.828 0.991 1.00 98.50 201 TYR A C 1
ATOM 1585 O O . TYR A 1 201 ? -11.054 9.286 0.112 1.00 98.50 201 TYR A O 1
ATOM 1593 N N . THR A 1 202 ? -9.062 9.981 0.915 1.00 98.62 202 THR A N 1
ATOM 1594 C CA . THR A 1 202 ? -8.260 9.481 -0.201 1.00 98.62 202 THR A CA 1
ATOM 1595 C C . THR A 1 202 ? -8.228 7.958 -0.168 1.00 98.62 202 THR A C 1
ATOM 1597 O O . THR A 1 202 ? -7.644 7.375 0.745 1.00 98.62 202 THR A O 1
ATOM 1600 N N . VAL A 1 203 ? -8.866 7.324 -1.152 1.00 98.75 203 VAL A N 1
ATOM 1601 C CA . VAL A 1 203 ? -8.760 5.883 -1.409 1.00 98.75 203 VAL A CA 1
ATOM 1602 C C . VAL A 1 203 ? -7.451 5.644 -2.148 1.00 98.75 203 VAL A C 1
ATOM 1604 O O . VAL A 1 203 ? -7.253 6.208 -3.221 1.00 98.75 203 VAL A O 1
ATOM 1607 N N . PHE A 1 204 ? -6.576 4.803 -1.604 1.00 98.44 204 PHE A N 1
ATOM 1608 C CA . PHE A 1 204 ? -5.251 4.563 -2.190 1.00 98.44 204 PHE A CA 1
ATOM 1609 C C . PHE A 1 204 ? -4.911 3.084 -2.365 1.00 98.44 204 PHE A C 1
ATOM 1611 O O . PHE A 1 204 ? -3.868 2.763 -2.926 1.00 98.44 204 PHE A O 1
ATOM 1618 N N . GLY A 1 205 ? -5.784 2.175 -1.934 1.00 98.00 205 GLY A N 1
ATOM 1619 C CA . GLY A 1 205 ? -5.570 0.755 -2.159 1.00 98.00 205 GLY A CA 1
ATOM 1620 C C . GLY A 1 205 ? -6.789 -0.104 -1.872 1.00 98.00 205 GLY A C 1
ATOM 1621 O O . GLY A 1 205 ? -7.859 0.380 -1.481 1.00 98.00 205 GLY A O 1
ATOM 1622 N N . LYS A 1 206 ? -6.618 -1.408 -2.062 1.00 98.19 206 LYS A N 1
ATOM 1623 C CA . LYS A 1 206 ? -7.639 -2.420 -1.790 1.00 98.19 206 LYS A CA 1
ATOM 1624 C C . LYS A 1 206 ? -6.992 -3.731 -1.363 1.00 98.19 206 LYS A C 1
ATOM 1626 O O . LYS A 1 206 ? -5.958 -4.119 -1.892 1.00 98.19 206 LYS A O 1
ATOM 1631 N N . ILE A 1 207 ? -7.624 -4.431 -0.428 1.00 98.19 207 ILE A N 1
ATOM 1632 C CA . ILE A 1 207 ? -7.226 -5.790 -0.063 1.00 98.19 207 ILE A CA 1
ATOM 1633 C C . ILE A 1 207 ? -7.442 -6.726 -1.258 1.00 98.19 207 ILE A C 1
ATOM 1635 O O . ILE A 1 207 ? -8.547 -6.799 -1.805 1.00 98.19 207 ILE A O 1
ATOM 1639 N N . ILE A 1 208 ? -6.384 -7.442 -1.627 1.00 95.44 208 ILE A N 1
ATOM 1640 C CA . ILE A 1 208 ? -6.372 -8.457 -2.688 1.00 95.44 208 ILE A CA 1
ATOM 1641 C C . ILE A 1 208 ? -6.186 -9.878 -2.147 1.00 95.44 208 ILE A C 1
ATOM 1643 O O . ILE A 1 208 ? -6.494 -10.827 -2.859 1.00 95.44 208 ILE A O 1
ATOM 1647 N N . ASP A 1 209 ? -5.725 -10.023 -0.901 1.00 96.69 209 ASP A N 1
ATOM 1648 C CA . ASP A 1 209 ? -5.608 -11.303 -0.195 1.00 96.69 209 ASP A CA 1
ATOM 1649 C C . ASP A 1 209 ? -5.671 -11.088 1.331 1.00 96.69 209 ASP A C 1
ATOM 1651 O O . ASP A 1 209 ? -5.294 -10.016 1.817 1.00 96.69 209 ASP A O 1
ATOM 1655 N N . GLY A 1 210 ? -6.151 -12.077 2.089 1.00 97.19 210 GLY A N 1
ATOM 1656 C CA . GLY A 1 210 ? -6.292 -11.990 3.551 1.00 97.19 210 GLY A CA 1
ATOM 1657 C C . GLY A 1 210 ? -7.582 -11.317 4.047 1.00 97.19 210 GLY A C 1
ATOM 1658 O O . GLY A 1 210 ? -7.580 -10.620 5.067 1.00 97.19 210 GLY A O 1
ATOM 1659 N N . LEU A 1 211 ? -8.705 -11.488 3.337 1.00 98.19 211 LEU A N 1
ATOM 1660 C CA . LEU A 1 211 ? -10.014 -10.983 3.793 1.00 98.19 211 LEU A CA 1
ATOM 1661 C C . LEU A 1 211 ? -10.499 -11.680 5.074 1.00 98.19 211 LEU A C 1
ATOM 1663 O O . LEU A 1 211 ? -11.209 -11.069 5.867 1.00 98.19 211 LEU A O 1
ATOM 1667 N N . GLU A 1 212 ? -10.075 -12.914 5.315 1.00 98.25 212 GLU A N 1
ATOM 1668 C CA . GLU A 1 212 ? -10.314 -13.661 6.547 1.00 98.25 212 GLU A CA 1
ATOM 1669 C C . GLU A 1 212 ? -9.683 -12.977 7.769 1.00 98.25 212 GLU A C 1
ATOM 1671 O O . GLU A 1 212 ? -10.315 -12.895 8.820 1.00 98.25 212 GLU A O 1
ATOM 1676 N N . THR A 1 213 ? -8.496 -12.377 7.626 1.00 98.56 213 THR A N 1
ATOM 1677 C CA . THR A 1 213 ? -7.876 -11.567 8.688 1.00 98.56 213 THR A CA 1
ATOM 1678 C C . THR A 1 213 ? -8.734 -10.339 8.996 1.00 98.56 213 THR A C 1
ATOM 1680 O O . THR A 1 213 ? -8.906 -9.956 10.155 1.00 98.56 213 THR A O 1
ATOM 1683 N N . LEU A 1 214 ? -9.324 -9.726 7.962 1.00 98.44 214 LEU A N 1
ATOM 1684 C CA . LEU A 1 214 ? -10.259 -8.615 8.129 1.00 98.44 214 LEU A CA 1
ATOM 1685 C C . LEU A 1 214 ? -11.559 -9.064 8.827 1.00 98.44 214 LEU A C 1
ATOM 1687 O O . LEU A 1 214 ? -12.110 -8.313 9.631 1.00 98.44 214 LEU A O 1
ATOM 1691 N N . ASP A 1 215 ? -12.032 -10.286 8.569 1.00 98.50 215 ASP A N 1
ATOM 1692 C CA . ASP A 1 215 ? -13.179 -10.873 9.274 1.00 98.50 215 ASP A CA 1
ATOM 1693 C C . ASP A 1 215 ? -12.886 -11.096 10.763 1.00 98.50 215 ASP A C 1
ATOM 1695 O O . ASP A 1 215 ? -13.747 -10.821 11.601 1.00 98.50 215 ASP A O 1
ATOM 1699 N N . GLU A 1 216 ? -11.682 -11.555 11.112 1.00 98.69 216 GLU A N 1
ATOM 1700 C CA . GLU A 1 216 ? -11.268 -11.713 12.510 1.00 98.69 216 GLU A CA 1
ATOM 1701 C C . GLU A 1 216 ? -11.126 -10.363 13.223 1.00 98.69 216 GLU A C 1
ATOM 1703 O O . GLU A 1 216 ? -11.623 -10.208 14.342 1.00 98.69 216 GLU A O 1
ATOM 1708 N N . LEU A 1 217 ? -10.558 -9.349 12.556 1.00 98.62 217 LEU A N 1
ATOM 1709 C CA . LEU A 1 217 ? -10.530 -7.977 13.075 1.00 98.62 217 LEU A CA 1
ATOM 1710 C C . LEU A 1 217 ? -11.945 -7.467 13.384 1.00 98.62 217 LEU A C 1
ATOM 1712 O O . LEU A 1 217 ? -12.173 -6.894 14.449 1.00 98.62 217 LEU A O 1
ATOM 1716 N N . GLU A 1 218 ? -12.920 -7.702 12.506 1.00 98.69 218 GLU A N 1
ATOM 1717 C CA . GLU A 1 218 ? -14.294 -7.216 12.681 1.00 98.69 218 GLU A CA 1
ATOM 1718 C C . GLU A 1 218 ? -15.035 -7.868 13.861 1.00 98.69 218 GLU A C 1
ATOM 1720 O O . GLU A 1 218 ? -15.953 -7.274 14.438 1.00 98.69 218 GLU A O 1
ATOM 1725 N N . LYS A 1 219 ? -14.644 -9.091 14.234 1.00 98.38 219 LYS A N 1
ATOM 1726 C CA . LYS A 1 219 ? -15.243 -9.853 15.341 1.00 98.38 219 LYS A CA 1
ATOM 1727 C C . LYS A 1 219 ? -14.689 -9.468 16.711 1.00 98.38 219 LYS A C 1
ATOM 1729 O O . LYS A 1 219 ? -15.299 -9.847 17.712 1.00 98.38 219 LYS A O 1
ATOM 1734 N N . LEU A 1 220 ? -13.569 -8.743 16.774 1.00 98.31 220 LEU A N 1
ATOM 1735 C CA . LEU A 1 220 ? -12.935 -8.386 18.042 1.00 98.31 220 LEU A CA 1
ATOM 1736 C C . LEU A 1 220 ? -13.915 -7.649 18.972 1.00 98.31 220 LEU A C 1
ATOM 1738 O O . LEU A 1 220 ? -14.535 -6.665 18.560 1.00 98.31 220 LEU A O 1
ATOM 1742 N N . PRO A 1 221 ? -14.024 -8.057 20.249 1.00 98.50 221 PRO A N 1
ATOM 1743 C CA . PRO A 1 221 ? -14.715 -7.270 21.259 1.00 98.50 221 PRO A CA 1
ATOM 1744 C C . PRO A 1 221 ? -14.073 -5.886 21.394 1.00 98.50 221 PRO A C 1
ATOM 1746 O O . PRO A 1 221 ? -12.849 -5.764 21.481 1.00 98.50 221 PRO A O 1
ATOM 1749 N N . VAL A 1 222 ? -14.895 -4.839 21.449 1.00 98.62 222 VAL A N 1
ATOM 1750 C CA . VAL A 1 222 ? -14.440 -3.447 21.563 1.00 98.62 222 VAL A CA 1
ATOM 1751 C C . VAL A 1 222 ? -15.058 -2.762 22.772 1.00 98.62 222 VAL A C 1
ATOM 1753 O O . VAL A 1 222 ? -16.132 -3.127 23.244 1.00 9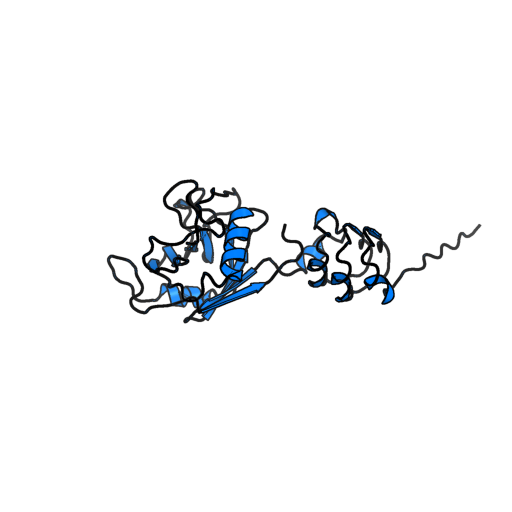8.62 222 VAL A O 1
ATOM 1756 N N . ASN A 1 223 ? -14.395 -1.718 23.257 1.00 98.19 223 ASN A N 1
ATOM 1757 C CA . ASN A 1 223 ? -15.001 -0.780 24.186 1.00 98.19 223 ASN A CA 1
ATOM 1758 C C . ASN A 1 223 ? -16.168 -0.045 23.506 1.00 98.19 223 ASN A C 1
ATOM 1760 O O . ASN A 1 223 ? -15.980 0.572 22.461 1.00 98.19 223 ASN A O 1
ATOM 1764 N N . GLU A 1 224 ? -17.348 -0.043 24.122 1.00 96.31 224 GLU A N 1
ATOM 1765 C CA . GLU A 1 224 ? -18.570 0.521 23.525 1.00 96.31 224 GLU A CA 1
ATOM 1766 C C . GLU A 1 224 ? -18.510 2.032 23.252 1.00 96.31 224 GLU A C 1
ATOM 1768 O O . GLU A 1 224 ? -19.203 2.529 22.369 1.00 96.31 224 GLU A O 1
ATOM 1773 N N . LYS A 1 225 ? -17.696 2.785 24.006 1.00 96.25 225 LYS A N 1
ATOM 1774 C CA . LYS A 1 225 ? -17.610 4.249 23.877 1.00 96.25 225 LYS A CA 1
ATOM 1775 C C . LYS A 1 225 ? -16.513 4.685 22.919 1.00 96.25 225 LYS A C 1
ATOM 1777 O O . LYS A 1 225 ? -16.688 5.649 22.180 1.00 96.25 225 LYS A O 1
ATOM 1782 N N . THR A 1 226 ? -15.361 4.023 22.973 1.00 97.12 226 THR A N 1
ATOM 1783 C CA . THR A 1 226 ? -14.185 4.417 22.183 1.00 97.12 226 THR A CA 1
ATOM 1784 C C . THR A 1 226 ? -14.004 3.587 20.922 1.00 97.12 226 THR A C 1
ATOM 1786 O O . THR A 1 226 ? -13.241 3.987 20.046 1.00 97.12 226 THR A O 1
ATOM 1789 N N . PHE A 1 227 ? -14.691 2.446 20.821 1.00 98.38 227 PHE A N 1
ATOM 1790 C CA . PHE A 1 227 ? -14.512 1.440 19.774 1.00 98.38 227 PHE A CA 1
ATOM 1791 C C . PHE A 1 227 ? -13.085 0.878 19.701 1.00 98.38 227 PHE A C 1
ATOM 1793 O O . PHE A 1 227 ? -12.684 0.315 18.687 1.00 98.38 227 PHE A O 1
ATOM 1800 N N . ARG A 1 228 ? -12.292 1.025 20.768 1.00 98.25 228 ARG A N 1
ATOM 1801 C CA . ARG A 1 228 ? -10.964 0.413 20.857 1.00 98.25 228 ARG A CA 1
ATOM 1802 C C . ARG A 1 228 ? -11.116 -1.088 21.135 1.00 98.25 228 ARG A C 1
ATOM 1804 O O . ARG A 1 228 ? -11.846 -1.418 22.074 1.00 98.25 228 ARG A O 1
ATOM 1811 N N . PRO A 1 229 ? -10.452 -1.984 20.383 1.00 98.31 229 PRO A N 1
ATOM 1812 C CA . PRO A 1 229 ? -10.391 -3.407 20.717 1.00 98.31 229 PRO A CA 1
ATOM 1813 C C . PRO A 1 229 ? -9.961 -3.645 22.168 1.00 98.31 229 PRO A C 1
ATOM 1815 O O . PRO A 1 229 ? -9.066 -2.966 22.673 1.00 98.31 229 PRO A O 1
ATOM 1818 N N . LEU A 1 230 ? -10.627 -4.584 22.845 1.00 98.12 230 LEU A N 1
ATOM 1819 C CA . LEU A 1 230 ? -10.303 -4.965 24.225 1.00 98.12 230 LEU A CA 1
ATOM 1820 C C . LEU A 1 230 ? -9.015 -5.789 24.294 1.00 98.12 230 LEU A C 1
ATOM 1822 O O . LEU A 1 230 ? -8.256 -5.670 25.253 1.00 98.12 230 LEU A O 1
ATOM 1826 N N . THR A 1 231 ? -8.769 -6.593 23.263 1.00 96.12 231 THR A N 1
ATOM 1827 C CA . THR A 1 231 ? -7.495 -7.271 23.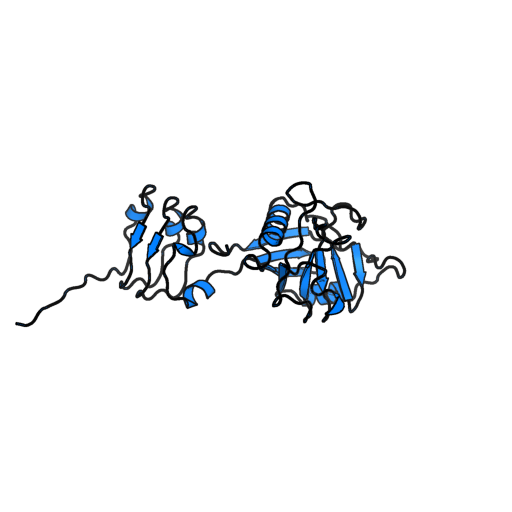038 1.00 96.12 231 THR A CA 1
ATOM 1828 C C . THR A 1 231 ? -6.695 -6.447 22.047 1.00 96.12 231 THR A C 1
ATOM 1830 O O . THR A 1 231 ? -7.191 -6.114 20.971 1.00 96.12 231 THR A O 1
ATOM 1833 N N . GLU A 1 232 ? -5.466 -6.091 22.411 1.00 95.38 232 GLU A N 1
ATOM 1834 C CA . GLU A 1 232 ? -4.594 -5.382 21.485 1.00 95.38 232 GLU A CA 1
ATOM 1835 C C . GLU A 1 232 ? -4.208 -6.293 20.322 1.00 95.38 232 GLU A C 1
ATOM 1837 O O . GLU A 1 232 ? -3.772 -7.425 20.513 1.00 95.38 232 GLU A O 1
ATOM 1842 N N . THR A 1 233 ? -4.364 -5.764 19.115 1.00 97.69 233 THR A N 1
ATOM 1843 C CA . THR A 1 233 ? -3.986 -6.414 17.863 1.00 97.69 233 THR A CA 1
ATOM 1844 C C . THR A 1 233 ? -3.116 -5.444 17.088 1.00 97.69 233 THR A C 1
ATOM 1846 O O . THR A 1 233 ? -3.448 -4.255 16.986 1.00 97.69 233 THR A O 1
ATOM 1849 N N . ARG A 1 234 ? -1.990 -5.936 16.578 1.00 98.50 234 ARG A N 1
ATOM 1850 C CA . ARG A 1 234 ? -0.915 -5.126 16.009 1.00 98.50 234 ARG A CA 1
ATOM 1851 C C . ARG A 1 234 ? -0.578 -5.542 14.588 1.00 98.50 234 ARG A C 1
ATOM 1853 O O . ARG A 1 234 ? -0.823 -6.673 14.174 1.00 98.50 234 ARG A O 1
ATOM 1860 N N . ILE A 1 235 ? 0.032 -4.608 13.869 1.00 98.81 235 ILE A N 1
ATOM 1861 C CA . ILE A 1 235 ? 0.885 -4.892 12.716 1.00 98.81 235 ILE A CA 1
ATOM 1862 C C . ILE A 1 235 ? 2.264 -5.247 13.282 1.00 98.81 235 ILE A C 1
ATOM 1864 O O . ILE A 1 235 ? 2.842 -4.452 14.017 1.00 98.81 235 ILE A O 1
ATOM 1868 N N . LYS A 1 236 ? 2.776 -6.441 12.997 1.00 98.44 236 LYS A N 1
ATOM 1869 C CA . LYS A 1 236 ? 4.079 -6.928 13.470 1.00 98.44 236 LYS A CA 1
ATOM 1870 C C . LYS A 1 236 ? 5.197 -6.351 12.609 1.00 98.44 236 LYS A C 1
ATOM 1872 O O . LYS A 1 236 ? 6.079 -5.668 13.124 1.00 98.44 236 LYS A O 1
ATOM 1877 N N . ASP A 1 237 ? 5.095 -6.572 11.307 1.00 97.88 237 ASP A N 1
ATOM 1878 C CA . ASP A 1 237 ? 5.979 -6.038 10.280 1.00 97.88 237 ASP A CA 1
ATOM 1879 C C . ASP A 1 237 ? 5.238 -5.937 8.934 1.00 97.88 237 ASP A C 1
ATOM 1881 O O . ASP A 1 237 ? 4.022 -6.164 8.842 1.00 97.88 237 ASP A O 1
ATOM 1885 N N . VAL A 1 238 ? 5.961 -5.497 7.905 1.00 98.12 238 VAL A N 1
ATOM 1886 C CA . VAL A 1 238 ? 5.418 -5.205 6.582 1.00 98.12 238 VAL A CA 1
ATOM 1887 C C . VAL A 1 238 ? 6.365 -5.712 5.496 1.00 98.12 238 VAL A C 1
ATOM 1889 O O . VAL A 1 238 ? 7.552 -5.393 5.515 1.00 98.12 238 VAL A O 1
ATOM 1892 N N . THR A 1 239 ? 5.821 -6.431 4.514 1.00 95.19 239 THR A N 1
ATOM 1893 C CA . THR A 1 239 ? 6.536 -6.857 3.301 1.00 95.19 239 THR A CA 1
ATOM 1894 C C . THR A 1 239 ? 6.085 -6.027 2.100 1.00 95.19 239 THR A C 1
ATOM 1896 O O . THR A 1 239 ? 4.887 -5.901 1.847 1.00 95.19 239 THR A O 1
ATOM 1899 N N . LEU A 1 240 ? 7.038 -5.478 1.343 1.00 91.94 240 LEU A N 1
ATOM 1900 C CA . LEU A 1 240 ? 6.783 -4.738 0.102 1.00 91.94 240 LEU A CA 1
ATOM 1901 C C . LEU A 1 240 ? 6.890 -5.666 -1.115 1.00 91.94 240 LEU A C 1
ATOM 1903 O O . LEU A 1 240 ? 7.835 -6.446 -1.216 1.00 91.94 240 LEU A O 1
ATOM 1907 N N . HIS A 1 241 ? 5.955 -5.538 -2.055 1.00 87.56 241 HIS A N 1
ATOM 1908 C CA . HIS A 1 241 ? 5.938 -6.233 -3.343 1.00 87.56 241 HIS A CA 1
ATOM 1909 C C . HIS A 1 241 ? 5.954 -5.175 -4.447 1.00 87.56 241 HIS A C 1
ATOM 1911 O O . HIS A 1 241 ? 4.941 -4.524 -4.689 1.00 87.56 241 HIS A O 1
ATOM 1917 N N . ALA A 1 242 ? 7.106 -4.975 -5.083 1.00 74.44 242 ALA A N 1
ATOM 1918 C CA . ALA A 1 242 ? 7.296 -3.869 -6.017 1.00 74.44 242 ALA A CA 1
ATOM 1919 C C . ALA A 1 242 ? 6.890 -4.243 -7.449 1.00 74.44 242 ALA A C 1
ATOM 1921 O O . ALA A 1 242 ? 7.348 -5.261 -7.976 1.00 74.44 242 ALA A O 1
ATOM 1922 N N . ASN A 1 243 ? 6.104 -3.375 -8.092 1.00 75.12 243 ASN A N 1
ATOM 1923 C CA . ASN A 1 243 ? 5.993 -3.318 -9.542 1.00 75.12 243 ASN A CA 1
ATOM 1924 C C . ASN A 1 243 ? 7.063 -2.347 -10.054 1.00 75.12 243 ASN A C 1
ATOM 1926 O O . ASN A 1 243 ? 6.959 -1.140 -9.836 1.00 75.12 243 ASN A O 1
ATOM 1930 N N . PRO A 1 244 ? 8.041 -2.818 -10.832 1.00 71.38 244 PRO A N 1
ATOM 1931 C CA . PRO A 1 244 ? 9.104 -1.959 -11.342 1.00 71.38 244 PRO A CA 1
ATOM 1932 C C . PRO A 1 244 ? 8.635 -0.755 -12.184 1.00 71.38 244 PRO A C 1
ATOM 1934 O O . PRO A 1 244 ? 9.413 0.169 -12.416 1.00 71.38 244 PRO A O 1
ATOM 1937 N N . PHE A 1 245 ? 7.385 -0.759 -12.657 1.00 75.75 245 PHE A N 1
ATOM 1938 C CA . PHE A 1 245 ? 6.831 0.232 -13.579 1.00 75.75 245 PHE A CA 1
ATOM 1939 C C . PHE A 1 245 ? 5.482 0.818 -13.145 1.00 75.75 245 PHE A C 1
ATOM 1941 O O . PHE A 1 245 ? 4.780 1.397 -13.978 1.00 75.75 245 PHE A O 1
ATOM 1948 N N . ALA A 1 246 ? 5.098 0.679 -11.876 1.00 64.94 246 ALA A N 1
ATOM 1949 C CA . ALA A 1 246 ? 3.925 1.367 -11.341 1.00 64.94 246 ALA A CA 1
ATOM 1950 C C . ALA A 1 246 ? 4.270 2.826 -11.008 1.00 64.94 246 ALA A C 1
ATOM 1952 O O . ALA A 1 246 ? 4.524 3.181 -9.858 1.00 64.94 246 ALA A O 1
ATOM 1953 N N . GLY A 1 247 ? 4.320 3.675 -12.032 1.00 55.03 247 GLY A N 1
ATOM 1954 C CA . GLY A 1 247 ? 4.618 5.102 -11.894 1.00 55.03 247 GLY A CA 1
ATOM 1955 C C . GLY A 1 247 ? 4.783 5.822 -13.221 1.00 55.03 247 GLY A C 1
ATOM 1956 O O . GLY A 1 247 ? 5.394 5.242 -14.151 1.00 55.03 247 GLY A O 1
#

Organism: Collichthys lucidus (NCBI:txid240159)

Radius of gyration: 22.38 Å; chains: 1; bounding box: 49×35×83 Å

Secondary structure (DSSP, 8-state):
----------SS--GGGGG-TT--EEE-TTS--S---GGGGG-TT--EEE-TTS--S---GGGGG-TT--GGGEE--GGGGGGSPPSEEEEEETTEEEEEEE-TTTSHHHHHHHHHHHHTTTTTT-B--EEETTTEEEE--TTSSSS----TTSS-B-----TT--S-STTEEEE--SSTT-B-S-EEEESS--GGGTTTS-EEEEEEE-HHHHHHHHHS-B-TTT--BSS--BEEEEEEE--TT--

Sequence (247 aa):
MPHLHFEIKIESLPNELFQCKKLRTLNLGNNCLQSLPSRFGELTGLTQLELRGNRLECLPVELGECRQLKRTGLVVEEDLFNTLPTEAVTLHTDLGDIKIELFCERAPRTCENFLALCASGFYNGCVFHRNIKGFMVQTGDPTGTGKGGTSIWGRKFEDEYSEHLKHNVRGVVSMANNGPNTNGSQFFFTYAKQPHLDMKYTVFGKIIDGLETLDELEKLPVNEKTFRPLTETRIKDVTLHANPFAG

InterPro domains:
  IPR001611 Leucine-rich repeat [PF13855] (10-56)
  IPR001611 Leucine-rich repeat [PS51450] (22-44)
  IPR002130 Cyclophilin-type peptidyl-prolyl cis-trans isomerase domain [PF00160] (89-239)
  IPR002130 Cyclophilin-type peptidyl-prolyl cis-trans isomerase domain [PR00153] (102-117)
  IPR002130 Cyclophilin-type peptidyl-prolyl cis-trans isomerase domain [PR00153] (128-140)
  IPR002130 Cyclophilin-type peptidyl-prolyl cis-trans isomerase domain [PR00153] (171-186)
  IPR002130 Cyclophilin-type peptidyl-prolyl cis-trans isomerase domain [PR00153] (186-198)
  IPR002130 Cyclophilin-type peptidyl-prolyl cis-trans isomerase domain [PR00153] (199-214)
  IPR002130 Cyclophilin-type peptidyl-prolyl cis-trans isomerase domain [PS50072] (85-240)
  IPR003591 Leucine-rich repeat, typical subtype [SM00369] (20-42)
  IPR003591 Leucine-rich repeat, typical subtype [SM00369] (43-66)
  IPR020892 Cyclophilin-type peptidyl-prolyl cis-trans isomerase, conserved site [PS00170] (123-140)
  IPR029000 Cyclophilin-like domain superfamily [G3DSA:2.40.100.10] (82-247)
  IPR029000 Cyclophilin-like domain superfamily [SSF50891] (89-245)
  IPR032675 Leucine-rich repeat domain superfamily [G3DSA:3.80.10.10] (4-81)
  IPR044666 Cyclophilin-type peptidyl-prolyl cis-trans isomerase, cyclophilin A-like [PTHR45625] (87-239)

Foldseek 3Di:
DDDDDDDPADADDDPCVLVPLCAAEDANAQHAHQADDLSCLSNLNYQAYHHANYNHPEHDQSPLSVVNHAPVRYHYPPCRLVRFDAFWKWFQKPLGIWIKGWLCVQFVQVSVQQVVCQVVQVQAFWWQLAADAQFKTKIQAPVSPVPHFATPVRAFAFARADPPQALAAFFFKWFDAPWGRGGGRMIITTHGRDRVCHPTIHGTIGTPDDVVSVVVSNPADADPPRNGGPDIMGRNHMDTRDRSHSD